Protein 3DKZ (pdb70)

B-factor: mean 60.41, std 11.27, range [30.38, 98.38]

Nearest PDB structures (foldseek):
  3dkz-assembly1_A  TM=1.008E+00  e=4.306E-23  Bordetella parapertussis
  3r32-assembly1_A  TM=8.251E-01  e=1.224E-08  Arthrobacter sp.
  3tea-assembly1_A  TM=8.286E-01  e=5.601E-08  Arthrobacter sp.
  1wlu-assembly1_A  TM=8.465E-01  e=2.562E-07  Thermus thermophilus HB8
  4qda-assembly4_E  TM=7.785E-01  e=1.240E-06  Pseudomonas aeruginosa PAO1

Secondary structure (DSSP, 8-state):
-B-SSSB----TT--EEEEEETTEEEEEE---STTB-SSSSBPTTT--HHHHHHHHTTTTS-TTS-EEE---EE-----S-EEEEEEEEEE-SSEEEEEEEEEETT--EEEEEEEEEEE--/--SSSS------S--EEEEE-SSEEEEEE---GGGB-TTSSBPTTT--HHHHHHHHTTTTT-TT--EEE---EE-----SSEEEEEEEEEE-SSEEEEEEEEE-TT--EEEEEEEEEEE-

Organism: Bordetella parapertussis (strain 12822 / ATCC BAA-587 / NCTC 13253) (NCBI:txid257311)

Structure (mmCIF, N/CA/C/O backbone):
data_3DKZ
#
_entry.id   3DKZ
#
_cell.length_a   69.646
_cell.length_b   69.646
_cell.length_c   107.792
_cell.angle_alpha   90.00
_cell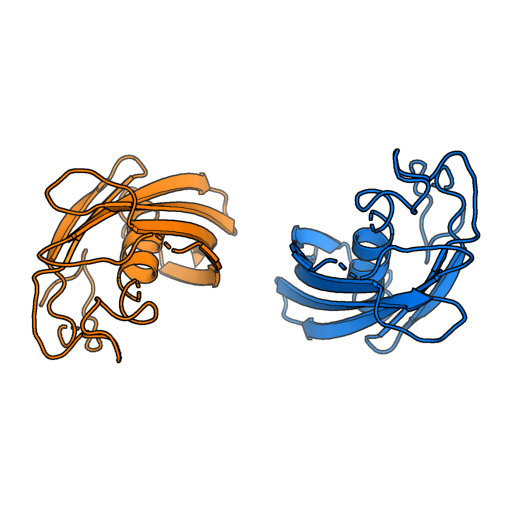.angle_beta   90.00
_cell.angle_gamma   120.00
#
_symmetry.space_group_name_H-M   'P 31 2 1'
#
loop_
_entity.id
_entity.type
_entity.pdbx_description
1 polymer 'Thioesterase superfamily protein'
2 water water
#
loop_
_atom_site.group_PDB
_atom_site.id
_atom_site.type_symbol
_atom_site.label_atom_id
_atom_site.label_alt_id
_atom_site.label_comp_id
_atom_site.label_asym_id
_atom_site.label_entity_id
_atom_site.label_seq_id
_atom_site.pdbx_PDB_ins_code
_atom_site.Cartn_x
_atom_site.Cartn_y
_atom_site.Cartn_z
_atom_site.occupancy
_atom_site.B_iso_or_equiv
_atom_site.auth_seq_id
_atom_site.auth_comp_id
_atom_site.auth_asym_id
_atom_site.auth_atom_id
_atom_site.pdbx_PDB_model_num
ATOM 1 N N . THR A 1 6 ? 34.108 56.591 39.835 1.00 82.67 39 THR A N 1
ATOM 2 C CA . THR A 1 6 ? 32.687 57.041 39.783 1.00 84.71 39 THR A CA 1
ATOM 3 C C . THR A 1 6 ? 31.847 56.242 38.792 1.00 84.83 39 THR A C 1
ATOM 4 O O . THR A 1 6 ? 30.746 55.797 39.120 1.00 87.33 39 THR A O 1
ATOM 8 N N . ASP A 1 7 ? 32.357 56.052 37.583 1.00 82.92 40 ASP A N 1
ATOM 9 C CA . ASP A 1 7 ? 31.608 55.292 36.597 1.00 82.53 40 ASP A CA 1
ATOM 10 C C . ASP A 1 7 ? 31.505 53.876 37.126 1.00 82.43 40 ASP A C 1
ATOM 11 O O . ASP A 1 7 ? 32.507 53.164 37.202 1.00 83.40 40 ASP A O 1
ATOM 16 N N . PHE A 1 8 ? 30.302 53.477 37.524 1.00 81.00 41 PHE A N 1
ATOM 17 C CA . PHE A 1 8 ? 30.095 52.129 38.022 1.00 78.25 41 PHE A CA 1
ATOM 18 C C . PHE A 1 8 ? 29.206 51.420 37.035 1.00 78.12 41 PHE A C 1
ATOM 19 O O . PHE A 1 8 ? 27.993 51.364 37.192 1.00 78.37 41 PHE A O 1
ATOM 27 N N . PHE A 1 9 ? 29.835 50.909 35.989 1.00 79.06 42 PHE A N 1
ATOM 28 C CA . PHE A 1 9 ? 29.150 50.169 34.948 1.00 79.09 42 PHE A CA 1
ATOM 29 C C . PHE A 1 9 ? 27.978 50.911 34.325 1.00 79.86 42 PHE A C 1
ATOM 30 O O . PHE A 1 9 ? 26.979 50.298 33.945 1.00 80.70 42 PHE A O 1
ATOM 38 N N . GLY A 1 10 ? 28.102 52.230 34.216 1.00 81.37 43 GLY A N 1
ATOM 39 C CA . GLY A 1 10 ? 27.041 53.016 33.610 1.00 81.99 43 GLY A CA 1
ATOM 40 C C . GLY A 1 10 ? 26.223 53.898 34.534 1.00 82.45 43 GLY A C 1
ATOM 41 O O . GLY A 1 10 ? 25.148 54.363 34.148 1.00 83.24 43 GLY A O 1
ATOM 42 N N . LEU A 1 11 ? 26.724 54.138 35.742 1.00 81.84 44 LEU A N 1
ATOM 43 C CA . LEU A 1 11 ? 26.015 54.971 36.704 1.00 80.93 44 LEU A CA 1
ATOM 44 C C . LEU A 1 11 ? 26.885 55.422 37.864 1.00 81.11 44 LEU A C 1
ATOM 45 O O . LEU A 1 11 ? 27.854 54.752 38.224 1.00 81.55 44 LEU A O 1
ATOM 50 N N . THR A 1 12 ? 26.541 56.567 38.444 1.00 81.94 45 THR A N 1
ATOM 51 C CA . THR A 1 12 ? 27.287 57.083 39.583 1.00 81.54 45 THR A CA 1
ATOM 52 C C . THR A 1 12 ? 26.555 56.700 40.869 1.00 80.32 45 THR A C 1
ATOM 53 O O . THR A 1 12 ? 25.343 56.884 40.994 1.00 80.81 45 THR A O 1
ATOM 57 N N . ILE A 1 13 ? 27.311 56.133 41.803 1.00 78.25 46 ILE A N 1
ATOM 58 C CA . ILE A 1 13 ? 26.793 55.681 43.085 1.00 73.63 46 ILE A CA 1
ATOM 59 C C . ILE A 1 13 ? 27.597 56.362 44.187 1.00 72.82 46 ILE A C 1
ATOM 60 O O . ILE A 1 13 ? 28.654 55.878 44.583 1.00 73.86 46 ILE A O 1
ATOM 65 N N . PRO A 1 14 ? 27.097 57.496 44.701 1.00 71.54 47 PRO A N 1
ATOM 66 C CA . PRO A 1 14 ? 27.744 58.277 45.759 1.00 70.83 47 PRO A CA 1
ATOM 67 C C . PRO A 1 14 ? 28.279 57.487 46.948 1.00 70.92 47 PRO A C 1
ATOM 68 O O . PRO A 1 14 ? 29.261 57.894 47.573 1.00 72.37 47 PRO A O 1
ATOM 72 N N . PHE A 1 15 ? 27.644 56.369 47.277 1.00 70.30 48 PHE A N 1
ATOM 73 C CA . PHE A 1 15 ? 28.112 55.580 48.413 1.00 68.63 48 PHE A CA 1
ATOM 74 C C . PHE A 1 15 ? 29.290 54.712 47.992 1.00 69.27 48 PHE A C 1
ATOM 75 O O . PHE A 1 15 ? 30.270 54.582 48.727 1.00 68.96 48 PHE A O 1
ATOM 91 N N . GLN A 1 17 ? 31.367 55.287 45.525 1.00 71.35 50 GLN A N 1
ATOM 92 C CA . GLN A 1 17 ? 32.486 56.187 45.280 1.00 73.14 50 GLN A CA 1
ATOM 93 C C . GLN A 1 17 ? 33.152 56.495 46.615 1.00 72.71 50 GLN A C 1
ATOM 94 O O . GLN A 1 17 ? 34.353 56.744 46.677 1.00 72.94 50 GLN A O 1
ATOM 100 N N . LEU A 1 18 ? 32.356 56.466 47.683 1.00 72.85 51 LEU A N 1
ATOM 101 C CA . LEU A 1 18 ? 32.837 56.759 49.032 1.00 71.27 51 LEU A CA 1
ATOM 102 C C . LEU A 1 18 ? 33.668 55.626 49.622 1.00 71.30 51 LEU A C 1
ATOM 103 O O . LEU A 1 18 ? 34.567 55.862 50.431 1.00 70.93 51 LEU A O 1
ATOM 108 N N . LEU A 1 19 ? 33.362 54.396 49.214 1.00 71.25 52 LEU A N 1
ATOM 109 C CA . LEU A 1 19 ? 34.081 53.224 49.701 1.00 71.47 52 LEU A CA 1
ATOM 110 C C . LEU A 1 19 ? 35.415 53.043 48.998 1.00 73.05 52 LEU A C 1
ATOM 111 O O . LEU A 1 19 ? 36.224 52.201 49.390 1.00 73.88 52 LEU A O 1
ATOM 116 N N . GLY A 1 20 ? 35.643 53.827 47.951 1.00 74.73 53 GLY A N 1
ATOM 117 C CA . GLY A 1 20 ? 36.885 53.704 47.211 1.00 75.28 53 GLY A CA 1
ATOM 118 C C . GLY A 1 20 ? 36.969 52.336 46.555 1.00 76.69 53 GLY A C 1
ATOM 119 O O . GLY A 1 20 ? 37.965 51.628 46.709 1.00 76.35 53 GLY A O 1
ATOM 120 N N . VAL A 1 21 ? 35.913 51.954 45.839 1.00 75.90 54 VAL A N 1
ATOM 121 C CA . VAL A 1 21 ? 35.890 50.665 45.161 1.00 74.91 54 VAL A CA 1
ATOM 122 C C . VAL A 1 21 ? 36.060 50.871 43.656 1.00 74.23 54 VAL A C 1
ATOM 123 O O . VAL A 1 21 ? 35.609 51.876 43.102 1.00 74.26 54 VAL A O 1
ATOM 127 N N . VAL A 1 22 ? 36.712 49.920 42.997 1.00 73.26 55 VAL A N 1
ATOM 128 C CA . VAL A 1 22 ? 36.955 50.026 41.563 1.00 71.22 55 VAL A CA 1
ATOM 129 C C . VAL A 1 22 ? 36.297 48.933 40.714 1.00 69.51 55 VAL A C 1
ATOM 130 O O . VAL A 1 22 ? 36.493 47.745 40.956 1.00 69.28 55 VAL A O 1
ATOM 134 N N . PRO A 1 23 ? 35.488 49.332 39.713 1.00 68.68 56 PRO A N 1
ATOM 135 C CA . PRO A 1 23 ? 34.795 48.412 38.803 1.00 69.35 56 PRO A CA 1
ATOM 136 C C . PRO A 1 23 ? 35.821 47.787 37.856 1.00 70.07 56 PRO A C 1
ATOM 137 O O . PRO A 1 23 ? 36.584 48.493 37.208 1.00 70.33 56 PRO A O 1
ATOM 141 N N . GLU A 1 24 ? 35.827 46.463 37.774 1.00 71.08 57 GLU A N 1
ATOM 142 C CA . GLU A 1 24 ? 36.811 45.762 36.956 1.00 71.52 57 GLU A CA 1
ATOM 143 C C . GLU A 1 24 ? 36.266 45.026 35.724 1.00 71.28 57 GLU A C 1
ATOM 144 O O . GLU A 1 24 ? 37.016 44.737 34.787 1.00 72.41 57 GLU A O 1
ATOM 150 N N . HIS A 1 25 ? 34.967 44.735 35.719 1.00 70.76 58 HIS A N 1
ATOM 151 C CA . HIS A 1 25 ? 34.342 44.017 34.613 1.00 68.54 58 HIS A CA 1
ATOM 152 C C . HIS A 1 25 ? 32.855 43.809 34.849 1.00 68.40 58 HIS A C 1
ATOM 153 O O . HIS A 1 25 ? 32.388 43.788 35.984 1.00 69.03 58 HIS A O 1
ATOM 160 N N . SER A 1 26 ? 32.122 43.645 33.755 1.00 68.39 59 SER A N 1
ATOM 161 C CA . SER A 1 26 ? 30.692 43.402 33.785 1.00 67.02 59 SER A CA 1
ATOM 162 C C . SER A 1 26 ? 30.240 43.026 32.388 1.00 66.04 59 SER A C 1
ATOM 163 O O . SER A 1 26 ? 30.387 43.804 31.449 1.00 68.32 59 SER A O 1
ATOM 166 N N . GLY A 1 27 ? 29.690 41.828 32.252 1.00 63.41 60 GLY A N 1
ATOM 167 C CA . GLY A 1 27 ? 29.224 41.394 30.954 1.00 59.63 60 GLY A CA 1
ATOM 168 C C . GLY A 1 27 ? 29.182 39.889 30.902 1.00 57.60 60 GLY A C 1
ATOM 169 O O . GLY A 1 27 ? 29.900 39.221 31.635 1.00 59.65 60 GLY A O 1
ATOM 170 N N . ASN A 1 28 ? 28.337 39.354 30.032 1.00 58.55 61 ASN A N 1
ATOM 171 C CA . ASN A 1 28 ? 28.200 37.912 29.878 1.00 59.88 61 ASN A CA 1
ATOM 172 C C . ASN A 1 28 ? 27.865 37.168 31.165 1.00 60.45 61 ASN A C 1
ATOM 173 O O . ASN A 1 28 ? 28.385 36.085 31.409 1.00 58.08 61 ASN A O 1
ATOM 178 N N . GLY A 1 29 ? 27.005 37.764 31.984 1.00 58.42 62 GLY A N 1
ATOM 179 C CA . GLY A 1 29 ? 26.598 37.118 33.217 1.00 59.39 62 GLY A CA 1
ATOM 180 C C . GLY A 1 29 ? 27.591 37.028 34.362 1.00 58.49 62 GLY A C 1
ATOM 181 O O . GLY A 1 29 ? 27.400 36.212 35.263 1.00 58.96 62 GLY A O 1
ATOM 182 N N . THR A 1 30 ? 28.647 37.836 34.339 1.00 55.83 63 THR A N 1
ATOM 183 C CA . THR A 1 30 ? 29.626 37.818 35.419 1.00 55.20 63 THR A CA 1
ATOM 184 C C . THR A 1 30 ? 30.039 39.253 35.687 1.00 54.78 63 THR A C 1
ATOM 185 O O . THR A 1 30 ? 29.687 40.152 34.930 1.00 56.63 63 THR A O 1
ATOM 189 N N . ALA A 1 31 ? 30.784 39.474 36.764 1.00 51.78 64 ALA A N 1
ATOM 190 C CA . ALA A 1 31 ? 31.237 40.818 37.076 1.00 52.61 64 ALA A CA 1
ATOM 191 C C . ALA A 1 31 ? 32.450 40.790 38.010 1.00 53.18 64 ALA A C 1
ATOM 192 O O . ALA A 1 31 ? 32.691 39.810 38.709 1.00 52.70 64 ALA A O 1
ATOM 194 N N . ARG A 1 32 ? 33.225 41.869 38.002 1.00 53.91 65 ARG A N 1
ATOM 195 C CA . ARG A 1 32 ? 34.407 41.932 38.849 1.00 55.41 65 ARG A CA 1
ATOM 196 C C . ARG A 1 32 ? 34.550 43.326 39.411 1.00 54.45 65 ARG A C 1
ATOM 197 O O . ARG A 1 32 ? 34.304 44.324 38.727 1.00 51.64 65 ARG A O 1
ATOM 205 N N . THR A 1 33 ? 34.960 43.386 40.667 1.00 54.04 66 THR A N 1
ATOM 206 C CA . THR A 1 33 ? 35.150 44.655 41.328 1.00 54.88 66 THR A CA 1
ATOM 207 C C . THR A 1 33 ? 36.340 44.494 42.275 1.00 55.51 66 THR A C 1
ATOM 208 O O . THR A 1 33 ? 36.741 43.371 42.579 1.00 52.87 66 THR A O 1
ATOM 212 N N . ARG A 1 34 ? 36.904 45.603 42.744 1.00 58.33 67 ARG A N 1
ATOM 213 C CA . ARG A 1 34 ? 38.070 45.520 43.620 1.00 61.57 67 ARG A CA 1
ATOM 214 C C . ARG A 1 34 ? 38.011 46.499 44.783 1.00 61.13 67 ARG A C 1
ATOM 215 O O . ARG A 1 34 ? 37.666 47.668 44.602 1.00 62.13 67 ARG A O 1
ATOM 223 N N . LEU A 1 35 ? 38.362 46.027 45.976 1.00 60.79 68 LEU A N 1
ATOM 224 C CA . LEU A 1 35 ? 38.335 46.890 47.153 1.00 61.51 68 LEU A CA 1
ATOM 225 C C . LEU A 1 35 ? 39.714 47.210 47.733 1.00 62.84 68 LEU A C 1
ATOM 226 O O . LEU A 1 35 ? 40.231 46.501 48.599 1.00 62.23 68 LEU A O 1
ATOM 231 N N . PRO A 1 36 ? 40.331 48.295 47.251 1.00 65.05 69 PRO A N 1
ATOM 232 C CA . PRO A 1 36 ? 41.650 48.673 47.763 1.00 67.72 69 PRO A CA 1
ATOM 233 C C . PRO A 1 36 ? 41.585 48.959 49.265 1.00 70.63 69 PRO A C 1
ATOM 234 O O . PRO A 1 36 ? 40.669 49.627 49.738 1.00 71.74 69 PRO A O 1
ATOM 238 N N . ALA A 1 37 ? 42.554 48.433 50.005 1.00 72.73 70 ALA A N 1
ATOM 239 C CA . ALA A 1 37 ? 42.600 48.610 51.448 1.00 74.97 70 ALA A CA 1
ATOM 240 C C . ALA A 1 37 ? 42.575 50.073 51.880 1.00 78.06 70 ALA A C 1
ATOM 241 O O . ALA A 1 37 ? 43.148 50.945 51.224 1.00 79.38 70 ALA A O 1
ATOM 243 N N . ARG A 1 38 ? 41.900 50.325 52.996 1.00 79.16 71 ARG A N 1
ATOM 244 C CA . ARG A 1 38 ? 41.790 51.660 53.563 1.00 78.26 71 ARG A CA 1
ATOM 245 C C . ARG A 1 38 ? 41.540 51.448 55.042 1.00 77.89 71 ARG A C 1
ATOM 246 O O . ARG A 1 38 ? 41.137 50.362 55.451 1.00 78.49 71 ARG A O 1
ATOM 254 N N . ALA A 1 39 ? 41.789 52.471 55.843 1.00 78.61 72 ALA A N 1
ATOM 255 C CA . ALA A 1 39 ? 41.587 52.371 57.281 1.00 78.25 72 ALA A CA 1
ATOM 256 C C . ALA A 1 39 ? 40.191 52.864 57.650 1.00 77.22 72 ALA A C 1
ATOM 257 O O . ALA A 1 39 ? 39.693 52.599 58.737 1.00 76.90 72 ALA A O 1
ATOM 259 N N . ASP A 1 40 ? 39.573 53.583 56.716 1.00 77.54 73 ASP A N 1
ATOM 260 C CA . ASP A 1 40 ? 38.217 54.117 56.874 1.00 77.22 73 ASP A CA 1
ATOM 261 C C . ASP A 1 40 ? 37.272 52.931 56.852 1.00 76.30 73 ASP A C 1
ATOM 262 O O . ASP A 1 40 ? 36.191 52.953 57.435 1.00 76.53 73 ASP A O 1
ATOM 267 N N . LEU A 1 41 ? 37.705 51.895 56.151 1.00 75.06 74 LEU A N 1
ATOM 268 C CA . LEU A 1 41 ? 36.892 50.708 55.945 1.00 72.63 74 LEU A CA 1
ATOM 269 C C . LEU A 1 41 ? 37.057 49.515 56.884 1.00 71.44 74 LEU A C 1
ATOM 270 O O . LEU A 1 41 ? 36.544 48.441 56.592 1.00 70.58 74 LEU A O 1
ATOM 275 N N . VAL A 1 42 ? 37.726 49.703 58.018 1.00 71.99 75 VAL A N 1
ATOM 276 C CA . VAL A 1 42 ? 37.962 48.591 58.931 1.00 72.06 75 VAL A CA 1
ATOM 277 C C . VAL A 1 42 ? 37.052 48.400 60.152 1.00 73.10 75 VAL A C 1
ATOM 278 O O . VAL A 1 42 ? 36.355 49.307 60.612 1.00 73.13 75 VAL A O 1
ATOM 282 N N . ASN A 1 43 ? 37.100 47.174 60.660 1.00 73.75 76 ASN A N 1
ATOM 283 C CA . ASN A 1 43 ? 36.350 46.720 61.813 1.00 73.70 76 ASN A CA 1
ATOM 284 C C . A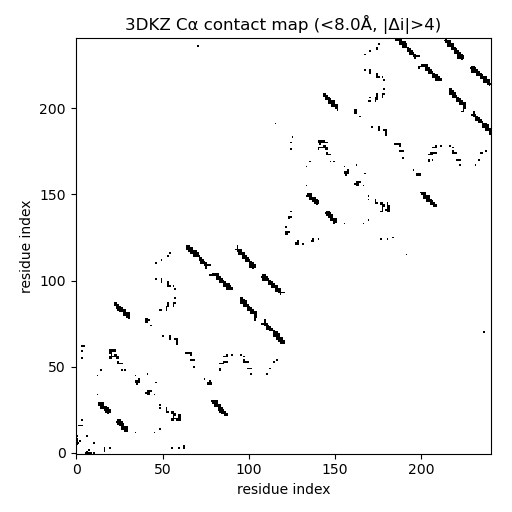SN A 1 43 ? 37.045 47.260 63.050 1.00 75.36 76 ASN A C 1
ATOM 285 O O . ASN A 1 43 ? 37.844 48.190 62.959 1.00 75.86 76 ASN A O 1
ATOM 290 N N . SER A 1 44 ? 36.739 46.673 64.203 1.00 76.37 77 SER A N 1
ATOM 291 C CA . SER A 1 44 ? 37.373 47.063 65.452 1.00 76.63 77 SER A CA 1
ATOM 292 C C . SER A 1 44 ? 38.514 46.077 65.656 1.00 77.43 77 SER A C 1
ATOM 293 O O . SER A 1 44 ? 39.480 46.368 66.354 1.00 77.64 77 SER A O 1
ATOM 296 N N . ARG A 1 45 ? 38.392 44.904 65.036 1.00 77.30 78 ARG A N 1
ATOM 297 C CA . ARG A 1 45 ? 39.433 43.875 65.118 1.00 76.19 78 ARG A CA 1
ATOM 298 C C . ARG A 1 45 ? 40.462 44.192 64.038 1.00 73.76 78 ARG A C 1
ATOM 299 O O . ARG A 1 45 ? 41.314 43.367 63.710 1.00 75.30 78 ARG A O 1
ATOM 307 N N . GLY A 1 46 ? 40.366 45.394 63.480 1.00 71.52 79 GLY A N 1
ATOM 308 C CA . GLY A 1 46 ? 41.294 45.803 62.441 1.00 69.47 79 GLY A CA 1
ATOM 309 C C . GLY A 1 46 ? 40.961 45.261 61.065 1.00 69.13 79 GLY A C 1
ATOM 310 O O . GLY A 1 46 ? 41.449 45.783 60.068 1.00 70.07 79 GLY A O 1
ATOM 311 N N . ASP A 1 47 ? 40.134 44.215 61.018 1.00 68.65 80 ASP A N 1
ATOM 312 C CA . ASP A 1 47 ? 39.722 43.582 59.760 1.00 66.23 80 ASP A CA 1
ATOM 313 C C . ASP A 1 47 ? 38.785 44.479 58.971 1.00 65.33 80 ASP A C 1
ATOM 314 O O . ASP A 1 47 ? 38.190 45.397 59.522 1.00 66.99 80 ASP A O 1
ATOM 319 N N . ILE A 1 48 ? 38.643 44.207 57.679 1.00 63.90 81 ILE A N 1
ATOM 320 C CA . ILE A 1 48 ? 37.734 44.994 56.859 1.00 63.50 81 ILE A CA 1
ATOM 321 C C . ILE A 1 48 ? 36.328 44.661 57.367 1.00 62.00 81 ILE A C 1
ATOM 322 O O . ILE A 1 48 ? 35.976 43.489 57.484 1.00 61.57 81 ILE A O 1
ATOM 327 N N . HIS A 1 49 ? 35.538 45.690 57.683 1.00 60.23 82 HIS A N 1
ATOM 328 C CA . HIS A 1 49 ? 34.170 45.510 58.203 1.00 57.44 82 HIS A CA 1
ATOM 329 C C . HIS A 1 49 ? 33.256 44.751 57.240 1.00 54.86 82 HIS A C 1
ATOM 330 O O . HIS A 1 49 ? 33.157 45.102 56.068 1.00 54.28 82 HIS A O 1
ATOM 337 N N . GLY A 1 50 ? 32.595 43.716 57.755 1.00 54.28 83 GLY A N 1
ATOM 338 C CA . GLY A 1 50 ? 31.695 42.898 56.953 1.00 55.82 83 GLY A CA 1
ATOM 339 C C . GLY A 1 50 ? 30.656 43.682 56.173 1.00 54.65 83 GLY A C 1
ATOM 340 O O . GLY A 1 50 ? 30.128 43.208 55.164 1.00 55.18 83 GLY A O 1
ATOM 341 N N . GLY A 1 51 ? 30.357 44.883 56.655 1.00 54.63 84 GLY A N 1
ATOM 342 C CA . GLY A 1 51 ? 29.398 45.719 55.981 1.00 55.34 84 GLY A CA 1
ATOM 343 C C . GLY A 1 51 ? 30.061 46.240 54.732 1.00 57.54 84 GLY A C 1
ATOM 344 O O . GLY A 1 51 ? 29.413 46.409 53.698 1.00 58.76 84 GLY A O 1
ATOM 345 N N . THR A 1 52 ? 31.360 46.505 54.826 1.00 56.93 85 THR A N 1
ATOM 346 C CA . THR A 1 52 ? 32.106 46.994 53.672 1.00 57.73 85 THR A CA 1
ATOM 347 C C . THR A 1 52 ? 32.002 45.906 52.619 1.00 55.49 85 THR A C 1
ATOM 348 O O . THR A 1 52 ? 31.862 46.185 51.438 1.00 57.15 85 THR A O 1
ATOM 352 N N . LEU A 1 53 ? 32.051 44.658 53.070 1.00 54.28 86 LEU A N 1
ATOM 353 C CA . LEU A 1 53 ? 31.973 43.510 52.177 1.00 54.38 86 LEU A CA 1
ATOM 354 C C . LEU A 1 53 ? 30.628 43.370 51.465 1.00 55.08 86 LEU A C 1
ATOM 355 O O . LEU A 1 53 ? 30.581 43.246 50.238 1.00 56.03 86 LEU A O 1
ATOM 368 N N . SER A 1 55 ? 28.438 45.609 51.036 1.00 53.67 88 SER A N 1
ATOM 369 C CA . SER A 1 55 ? 28.202 46.791 50.202 1.00 55.48 88 SER A CA 1
ATOM 370 C C . SER A 1 55 ? 28.807 46.581 48.826 1.00 56.00 88 SER A C 1
ATOM 371 O O . SER A 1 55 ? 28.170 46.835 47.805 1.00 52.23 88 SER A O 1
ATOM 374 N N . VAL A 1 56 ? 30.047 46.109 48.807 1.00 57.92 89 VAL A N 1
ATOM 375 C CA . VAL A 1 56 ? 30.719 45.889 47.547 1.00 57.30 89 VAL A CA 1
ATOM 376 C C . VAL A 1 56 ? 30.127 44.653 46.873 1.00 57.04 89 VAL A C 1
ATOM 377 O O . VAL A 1 56 ? 30.051 44.578 45.648 1.00 58.85 89 VAL A O 1
ATOM 381 N N . LEU A 1 57 ? 29.675 43.694 47.676 1.00 57.70 90 LEU A N 1
ATOM 382 C CA . LEU A 1 57 ? 29.079 42.484 47.127 1.00 57.43 90 LEU A CA 1
ATOM 383 C C . LEU A 1 57 ? 27.716 42.797 46.524 1.00 58.80 90 LEU A C 1
ATOM 384 O O . LEU A 1 57 ? 27.326 42.216 45.516 1.00 60.67 90 LEU A O 1
ATOM 389 N N . ASP A 1 58 ? 26.994 43.728 47.139 1.00 58.06 91 ASP A N 1
ATOM 390 C CA . ASP A 1 58 ? 25.681 44.110 46.639 1.00 59.20 91 ASP A CA 1
ATOM 391 C C . ASP A 1 58 ? 25.877 44.738 45.273 1.00 57.88 91 ASP A C 1
ATOM 392 O O . ASP A 1 58 ? 25.250 44.358 44.288 1.00 58.06 91 ASP A O 1
ATOM 397 N N . PHE A 1 59 ? 26.770 45.715 45.241 1.00 59.00 92 PHE A N 1
ATOM 398 C CA . PHE A 1 59 ? 27.117 46.424 44.024 1.00 59.42 92 PHE A CA 1
ATOM 399 C C . PHE A 1 59 ? 27.459 45.465 42.876 1.00 58.46 92 PHE A C 1
ATOM 400 O O . PHE A 1 59 ? 26.895 45.545 41.786 1.00 59.38 92 PHE A O 1
ATOM 408 N N . THR A 1 60 ? 28.375 44.543 43.147 1.00 57.19 93 THR A N 1
ATOM 409 C CA . THR A 1 60 ? 28.852 43.592 42.152 1.00 55.36 93 THR A CA 1
ATOM 410 C C . THR A 1 60 ? 27.902 42.472 41.730 1.00 55.78 93 THR A C 1
ATOM 411 O O . THR A 1 60 ? 28.014 41.949 40.625 1.00 56.93 93 THR A O 1
ATOM 415 N N . LEU A 1 61 ? 26.978 42.091 42.601 1.00 54.16 94 LEU A N 1
ATOM 416 C CA . LEU A 1 61 ? 26.039 41.039 42.254 1.00 53.20 94 LEU A CA 1
ATOM 417 C C . LEU A 1 61 ? 25.080 41.575 41.195 1.00 53.73 94 LEU A C 1
ATOM 418 O O . LEU A 1 61 ? 24.756 40.893 40.222 1.00 52.67 94 LEU A O 1
ATOM 423 N N . GLY A 1 62 ? 24.633 42.808 41.379 1.00 55.99 95 GLY A N 1
ATOM 424 C CA . GLY A 1 62 ? 23.719 43.392 40.417 1.00 59.26 95 GLY A CA 1
ATOM 425 C C . GLY A 1 62 ? 24.385 43.577 39.065 1.00 60.09 95 GLY A C 1
ATOM 426 O O . GLY A 1 62 ? 23.770 43.381 38.018 1.00 61.11 95 GLY A O 1
ATOM 427 N N . ALA A 1 63 ? 25.659 43.950 39.095 1.00 60.63 96 ALA A N 1
ATOM 428 C CA . ALA A 1 63 ? 26.419 44.172 37.873 1.00 61.18 96 ALA A CA 1
ATOM 429 C C . ALA A 1 63 ? 26.460 42.954 36.957 1.00 6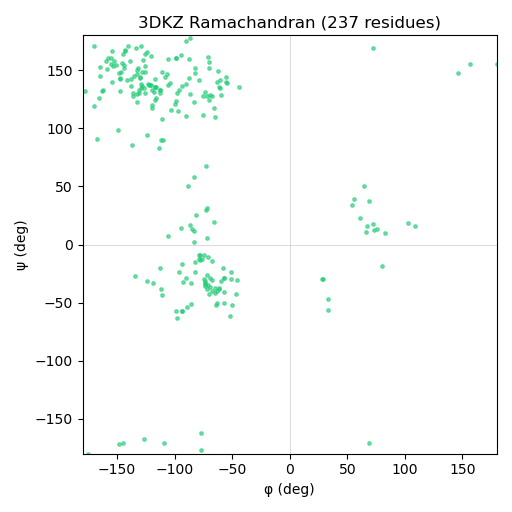0.04 96 ALA A C 1
ATOM 430 O O . ALA A 1 63 ? 26.575 43.105 35.750 1.00 61.51 96 ALA A O 1
ATOM 432 N N . ALA A 1 64 ? 26.374 41.752 37.518 1.00 59.72 97 ALA A N 1
ATOM 433 C CA . ALA A 1 64 ? 26.404 40.539 36.700 1.00 59.00 97 ALA A CA 1
ATOM 434 C C . ALA A 1 64 ? 25.120 40.380 35.901 1.00 61.13 97 ALA A C 1
ATOM 435 O O . ALA A 1 64 ? 25.025 39.523 35.024 1.00 60.65 97 ALA A O 1
ATOM 437 N N . ILE A 1 65 ? 24.122 41.196 36.221 1.00 63.34 98 ILE A N 1
ATOM 438 C CA . ILE A 1 65 ? 22.853 41.143 35.506 1.00 64.35 98 ILE A CA 1
ATOM 439 C C . ILE A 1 65 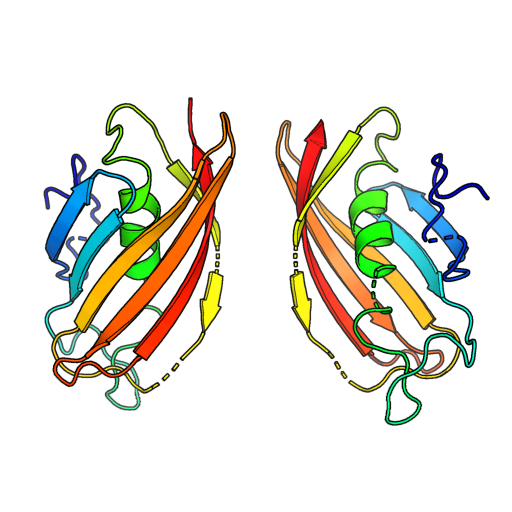? 22.854 42.255 34.466 1.00 65.13 98 ILE A C 1
ATOM 440 O O . ILE A 1 65 ? 22.716 41.997 33.278 1.00 63.47 98 ILE A O 1
ATOM 445 N N . ARG A 1 66 ? 23.034 43.498 34.908 1.00 65.61 99 ARG A N 1
ATOM 446 C CA . ARG A 1 66 ? 22.991 44.625 33.971 1.00 66.75 99 ARG A CA 1
ATOM 447 C C . ARG A 1 66 ? 24.286 45.044 33.265 1.00 65.81 99 ARG A C 1
ATOM 448 O O . ARG A 1 66 ? 24.657 46.225 33.243 1.00 67.92 99 ARG A O 1
ATOM 456 N N . GLY A 1 67 ? 24.948 44.056 32.671 1.00 61.55 100 GLY A N 1
ATOM 457 C CA . GLY A 1 67 ? 26.180 44.278 31.929 1.00 63.66 100 GLY A CA 1
ATOM 458 C C . GLY A 1 67 ? 25.815 43.701 30.583 1.00 65.46 100 GLY A C 1
ATOM 459 O O . GLY A 1 67 ? 26.284 44.135 29.526 1.00 66.44 100 GLY A O 1
ATOM 460 N N . ASP A 1 68 ? 24.954 42.686 30.653 1.00 33.74 101 ASP A N 1
ATOM 461 C CA . ASP A 1 68 ? 24.422 42.009 29.472 1.00 33.21 101 ASP A CA 1
ATOM 462 C C . ASP A 1 68 ? 23.369 42.986 28.987 1.00 36.28 101 ASP A C 1
ATOM 463 O O . ASP A 1 68 ? 22.870 42.874 27.855 1.00 71.16 101 ASP A O 1
ATOM 468 N N . THR A 1 6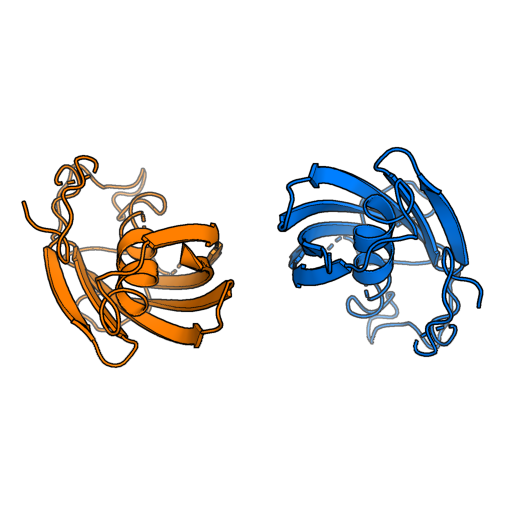9 ? 23.038 43.948 29.865 1.00 35.66 102 THR A N 1
ATOM 469 C CA . THR A 1 69 ? 22.075 44.989 29.518 1.00 34.35 102 THR A CA 1
ATOM 470 C C . THR A 1 69 ? 21.996 46.196 30.461 1.00 37.99 102 THR A C 1
ATOM 471 O O . THR A 1 69 ? 21.239 46.188 31.440 1.00 71.48 102 THR A O 1
ATOM 475 N N . PRO A 1 70 ? 22.791 47.243 30.187 1.00 71.09 103 PRO A N 1
ATOM 476 C CA . PRO A 1 70 ? 22.777 48.455 31.019 1.00 70.65 103 PRO A CA 1
ATOM 477 C C . PRO A 1 70 ? 21.468 49.209 30.766 1.00 70.27 103 PRO A C 1
ATOM 478 O O . PRO A 1 70 ? 21.241 50.307 31.275 1.00 69.44 103 PRO A O 1
ATOM 482 N N . GLU A 1 71 ? 20.607 48.581 29.972 1.00 71.09 104 GLU A N 1
ATOM 483 C CA . GLU A 1 71 ? 19.312 49.150 29.616 1.00 75.30 104 GLU A CA 1
ATOM 484 C C . GLU A 1 71 ? 18.296 48.896 30.714 1.00 78.01 104 GLU A C 1
ATOM 485 O O . GLU A 1 71 ? 17.318 49.623 30.850 1.00 79.60 104 GLU A O 1
ATOM 487 N N . VAL A 1 72 ? 18.552 47.858 31.502 1.00 80.19 105 VAL A N 1
ATOM 488 C CA . VAL A 1 72 ? 17.645 47.444 32.562 1.00 79.15 105 VAL A CA 1
ATOM 489 C C . VAL A 1 72 ? 17.993 47.917 33.969 1.00 79.08 105 VAL A C 1
ATOM 490 O O . VAL A 1 72 ? 19.128 48.300 34.268 1.00 80.56 105 VAL A O 1
ATOM 494 N N . GLY A 1 73 ? 16.994 47.891 34.840 1.00 77.79 106 GLY A N 1
ATOM 495 C CA . GLY A 1 73 ? 17.215 48.295 36.213 1.00 74.50 106 GLY A CA 1
ATOM 496 C C . GLY A 1 73 ? 17.176 47.054 37.076 1.00 72.12 106 GLY A C 1
ATOM 497 O O . GLY A 1 73 ? 16.435 46.124 36.778 1.00 71.30 106 GLY A O 1
ATOM 498 N N . VAL A 1 74 ? 18.000 47.009 38.115 1.00 69.87 107 VAL A N 1
ATOM 499 C CA . VAL A 1 74 ? 17.980 45.867 39.021 1.00 67.33 107 VAL A CA 1
ATOM 500 C C . VAL A 1 74 ? 17.924 46.378 40.446 1.00 65.07 107 VAL A C 1
ATOM 501 O O . VAL A 1 74 ? 18.701 47.252 40.840 1.00 64.68 107 VAL A O 1
ATOM 505 N N . ALA A 1 75 ? 16.990 45.844 41.216 1.00 62.21 108 ALA A N 1
ATOM 506 C CA . ALA A 1 75 ? 16.860 46.233 42.612 1.00 59.82 108 ALA A CA 1
ATOM 507 C C . ALA A 1 75 ? 17.039 44.956 43.415 1.00 57.48 108 ALA A C 1
ATOM 508 O O . ALA A 1 75 ? 16.521 43.898 43.035 1.00 55.79 108 ALA A O 1
ATOM 510 N N . THR A 1 76 ? 17.802 45.046 44.501 1.00 57.35 109 THR A N 1
ATOM 511 C CA . THR A 1 76 ? 18.046 43.886 45.356 1.00 54.95 109 THR A CA 1
ATOM 512 C C . THR A 1 76 ? 16.774 43.588 46.149 1.00 54.39 109 THR A C 1
ATOM 513 O O . THR A 1 76 ? 16.188 44.504 46.720 1.00 55.28 109 THR A O 1
ATOM 517 N N . ILE A 1 77 ? 16.351 42.339 46.161 1.00 54.78 110 ILE A N 1
ATOM 518 C CA . ILE A 1 77 ? 15.153 41.933 46.919 1.00 53.95 110 ILE A CA 1
ATOM 519 C C . ILE A 1 77 ? 15.629 41.454 48.293 1.00 53.85 110 ILE A C 1
ATOM 520 O O . ILE A 1 77 ? 15.225 41.980 49.326 1.00 53.87 110 ILE A O 1
ATOM 525 N N . ASP A 1 78 ? 16.508 40.458 48.278 1.00 55.39 111 ASP A N 1
ATOM 526 C CA . ASP A 1 78 ? 17.093 39.904 49.496 1.00 55.89 111 ASP A CA 1
ATOM 527 C C . ASP A 1 78 ? 18.510 39.412 49.202 1.00 54.38 111 ASP A C 1
ATOM 528 O O . ASP A 1 78 ? 18.835 39.076 48.067 1.00 53.61 111 ASP A O 1
ATOM 541 N N . ASN A 1 80 ? 21.939 37.097 51.098 1.00 55.10 113 ASN A N 1
ATOM 542 C CA . ASN A 1 80 ? 22.491 36.243 52.142 1.00 53.44 113 ASN A CA 1
ATOM 543 C C . ASN A 1 80 ? 24.026 36.260 52.038 1.00 52.11 113 ASN A C 1
ATOM 544 O O . ASN A 1 80 ? 24.590 36.005 50.981 1.00 50.58 113 ASN A O 1
ATOM 549 N N . THR A 1 81 ? 24.690 36.577 53.140 1.00 52.31 114 THR A N 1
ATOM 550 C CA . THR A 1 81 ? 26.142 36.657 53.148 1.00 51.58 114 THR A CA 1
ATOM 551 C C . THR A 1 81 ? 26.772 35.788 54.236 1.00 50.18 114 THR A C 1
ATOM 552 O O . THR A 1 81 ? 26.372 35.825 55.406 1.00 47.55 114 THR A O 1
ATOM 556 N N . SER A 1 82 ? 27.756 34.999 53.822 1.00 49.70 115 SER A N 1
ATOM 557 C CA . SER A 1 82 ? 28.486 34.119 54.715 1.00 48.38 115 SER A CA 1
ATOM 558 C C . SER A 1 82 ? 29.867 34.719 54.962 1.00 49.69 115 SER A C 1
ATOM 559 O O . SER A 1 82 ? 30.508 35.220 54.032 1.00 49.83 115 SER A O 1
ATOM 562 N N . PHE A 1 83 ? 30.305 34.683 56.217 1.00 48.39 116 PHE A N 1
ATOM 563 C CA . PHE A 1 83 ? 31.596 35.233 56.601 1.00 52.04 116 PHE A CA 1
ATOM 564 C C . PHE A 1 83 ? 32.540 34.094 56.982 1.00 53.41 116 PHE A C 1
ATOM 565 O O . PHE A 1 83 ? 32.405 33.475 58.034 1.00 51.27 116 PHE A O 1
ATOM 581 N N . SER A 1 85 ? 36.350 34.189 56.463 1.00 62.74 118 SER A N 1
ATOM 582 C CA . SER A 1 85 ? 37.663 34.601 56.904 1.00 65.29 118 SER A CA 1
ATOM 583 C C . SER A 1 85 ? 37.779 36.104 56.991 1.00 67.79 118 SER A C 1
ATOM 584 O O . SER A 1 85 ? 37.254 36.828 56.149 1.00 68.96 118 SER A O 1
ATOM 587 N N . PRO A 1 86 ? 38.474 36.593 58.021 1.00 68.91 119 PRO A N 1
ATOM 588 C CA . PRO A 1 86 ? 38.650 38.034 58.184 1.00 69.20 119 PRO A CA 1
ATOM 589 C C . PRO A 1 86 ? 39.234 38.589 56.898 1.00 69.57 119 PRO A C 1
ATOM 590 O O . PRO A 1 86 ? 40.109 37.973 56.303 1.00 69.70 119 PRO A O 1
ATOM 594 N N . GLY A 1 87 ? 38.742 39.745 56.469 1.00 71.21 120 GLY A N 1
ATOM 595 C CA . GLY A 1 87 ? 39.238 40.352 55.246 1.00 70.14 120 GLY A CA 1
ATOM 596 C C . GLY A 1 87 ? 40.309 41.386 55.524 1.00 71.08 120 GLY A C 1
ATOM 597 O O . GLY A 1 87 ? 40.143 42.241 56.393 1.00 70.15 120 GLY A O 1
ATOM 598 N N . ARG A 1 88 ? 41.409 41.313 54.778 1.00 72.20 121 ARG A N 1
ATOM 599 C CA . ARG A 1 88 ? 42.517 42.243 54.947 1.00 71.33 121 ARG A CA 1
ATOM 600 C C . ARG A 1 88 ? 43.218 42.528 53.626 1.00 71.05 121 ARG A C 1
ATOM 601 O O . ARG A 1 88 ? 43.272 41.670 52.749 1.00 71.84 121 ARG A O 1
ATOM 609 N N . GLY A 1 89 ? 43.758 43.735 53.488 1.00 70.69 122 GLY A N 1
ATOM 610 C CA . GLY A 1 89 ? 44.446 44.101 52.264 1.00 71.85 122 GLY A CA 1
ATOM 611 C C . GLY A 1 89 ? 43.462 44.226 51.121 1.00 73.12 122 GLY A C 1
ATOM 612 O O . GLY A 1 89 ? 42.256 44.199 51.342 1.00 73.84 122 GLY A O 1
ATOM 613 N N . ASP A 1 90 ? 43.970 44.370 49.901 1.00 72.73 123 ASP A N 1
ATOM 614 C CA . ASP A 1 90 ? 43.117 44.490 48.723 1.00 72.06 123 ASP A CA 1
ATOM 615 C C . ASP A 1 90 ? 42.302 43.219 48.534 1.00 70.71 123 ASP A C 1
ATOM 616 O O . ASP A 1 90 ? 42.810 42.110 48.713 1.00 71.10 123 ASP A O 1
ATOM 621 N N . LEU A 1 91 ? 41.039 43.384 48.161 1.00 68.33 124 LEU A N 1
ATOM 622 C CA . LEU A 1 91 ? 40.155 42.244 47.931 1.00 64.69 124 LEU A CA 1
ATOM 623 C C . LEU A 1 91 ? 39.545 42.356 46.539 1.00 63.47 124 LEU A C 1
ATOM 624 O O . LEU A 1 91 ? 39.327 43.463 46.031 1.00 61.92 124 LEU A O 1
ATOM 629 N N . VAL A 1 92 ? 39.282 41.211 45.920 1.00 61.53 125 VAL A N 1
ATOM 630 C CA . VAL A 1 92 ? 38.691 41.204 44.593 1.00 60.01 125 VAL A CA 1
ATOM 631 C C . VAL A 1 92 ? 37.337 40.527 44.720 1.00 57.88 125 VAL A C 1
ATOM 632 O O . VAL A 1 92 ? 37.203 39.510 45.393 1.00 55.94 125 VAL A O 1
ATOM 636 N N . ILE A 1 93 ? 36.331 41.116 44.085 1.00 58.48 126 ILE A N 1
ATOM 637 C CA . ILE A 1 93 ? 34.974 40.592 44.144 1.00 57.13 126 ILE A CA 1
ATOM 638 C C . ILE A 1 93 ? 34.493 40.141 42.774 1.00 55.90 126 ILE A C 1
ATOM 639 O O . ILE A 1 93 ? 34.531 40.904 41.809 1.00 56.68 126 ILE A O 1
ATOM 644 N N . GLU A 1 94 ? 34.035 38.898 42.698 1.00 56.37 127 GLU A N 1
ATOM 645 C CA . GLU A 1 94 ? 33.559 38.346 41.436 1.00 56.42 127 GLU A CA 1
ATOM 646 C C . GLU A 1 94 ? 32.210 37.645 41.589 1.00 55.31 127 GLU A C 1
ATOM 647 O O . GLU A 1 94 ? 32.034 36.791 42.451 1.00 54.64 127 GLU A O 1
ATOM 653 N N . THR A 1 95 ? 31.272 38.000 40.720 1.00 55.95 128 THR A N 1
ATOM 654 C CA . THR A 1 95 ? 29.928 37.445 40.761 1.00 55.64 128 THR A CA 1
ATOM 655 C C . THR A 1 95 ? 29.519 36.789 39.450 1.00 57.43 128 THR A C 1
ATOM 656 O O . THR A 1 95 ? 30.160 36.987 38.421 1.00 59.47 128 THR A O 1
ATOM 660 N N . ARG A 1 96 ? 28.447 36.006 39.500 1.00 58.84 129 ARG A N 1
ATOM 661 C CA . ARG A 1 96 ? 27.907 35.334 38.318 1.00 58.70 129 ARG A CA 1
ATOM 662 C C . ARG A 1 96 ? 26.393 35.235 38.479 1.00 57.98 129 ARG A C 1
ATOM 663 O O . ARG A 1 96 ? 25.894 35.043 39.589 1.00 57.43 129 ARG A O 1
ATOM 671 N N . CYS A 1 97 ? 25.664 35.390 37.378 1.00 57.49 130 CYS A N 1
ATOM 672 C CA . CYS A 1 97 ? 24.211 35.306 37.416 1.00 55.67 130 CYS A CA 1
ATOM 673 C C . CYS A 1 97 ? 23.878 33.840 37.260 1.00 55.73 130 CYS A C 1
ATOM 674 O O . CYS A 1 97 ? 24.382 33.193 36.350 1.00 58.61 130 CYS A O 1
ATOM 677 N N . LEU A 1 98 ? 23.040 33.313 38.146 1.00 54.26 131 LEU A N 1
ATOM 678 C CA . LEU A 1 98 ? 22.664 31.897 38.098 1.00 52.21 131 LEU A CA 1
ATOM 679 C C . LEU A 1 98 ? 21.433 31.641 37.250 1.00 49.03 131 LEU A C 1
ATOM 680 O O . LEU A 1 98 ? 21.256 30.560 36.704 1.00 46.12 131 LEU A O 1
ATOM 685 N N . ARG A 1 99 ? 20.568 32.644 37.178 1.00 50.48 132 ARG A N 1
ATOM 686 C CA . ARG A 1 99 ? 19.344 32.557 36.404 1.00 52.49 132 ARG A CA 1
ATOM 687 C C . ARG A 1 99 ? 18.757 33.938 36.190 1.00 52.82 132 ARG A C 1
ATOM 688 O O . ARG A 1 99 ? 18.828 34.807 37.056 1.00 53.75 132 ARG A O 1
ATOM 696 N N . ARG A 1 100 ? 18.160 34.132 35.030 1.00 56.24 133 ARG A N 1
ATOM 697 C CA . ARG A 1 100 ? 17.563 35.413 34.713 1.00 58.79 133 ARG A CA 1
ATOM 698 C C . ARG A 1 100 ? 16.166 35.176 34.156 1.00 59.48 133 ARG A C 1
ATOM 699 O O . ARG A 1 100 ? 15.992 34.445 33.179 1.00 62.14 133 ARG A O 1
ATOM 707 N N . GLY A 1 101 ? 15.171 35.778 34.797 1.00 59.68 134 GLY A N 1
ATOM 708 C CA . GLY A 1 101 ? 13.807 35.625 34.342 1.00 60.36 134 GLY A CA 1
ATOM 709 C C . GLY A 1 101 ? 13.387 36.942 33.748 1.00 59.99 134 GLY A C 1
ATOM 710 O O . GLY A 1 101 ? 14.216 37.825 33.555 1.00 59.70 134 GLY A O 1
ATOM 711 N N . ALA A 1 102 ? 12.107 37.086 33.444 1.00 61.31 135 ALA A N 1
ATOM 712 C CA . ALA A 1 102 ? 11.638 38.337 32.876 1.00 62.56 135 ALA A CA 1
ATOM 713 C C . ALA A 1 102 ? 11.613 39.373 33.981 1.00 63.18 135 ALA A C 1
ATOM 714 O O . ALA A 1 102 ? 11.869 40.556 33.752 1.00 65.06 135 ALA A O 1
ATOM 716 N N . SER A 1 103 ? 11.327 38.907 35.191 1.00 63.17 136 SER A N 1
ATOM 717 C CA . SER A 1 103 ? 11.222 39.792 36.345 1.00 63.30 136 SER A CA 1
ATOM 718 C C . SER A 1 103 ? 12.206 39.558 37.492 1.00 60.88 136 SER A C 1
ATOM 719 O O . SER A 1 103 ? 12.620 40.507 38.152 1.00 59.41 136 SER A O 1
ATOM 722 N N . ILE A 1 104 ? 12.576 38.294 37.712 1.00 60.81 137 ILE A N 1
ATOM 723 C CA . ILE A 1 104 ? 13.469 37.891 38.813 1.00 58.72 137 ILE A CA 1
ATOM 724 C C . ILE A 1 104 ? 14.853 37.356 38.406 1.00 59.10 137 ILE A C 1
ATOM 725 O O . ILE A 1 104 ? 14.965 36.490 37.540 1.00 56.77 137 ILE A O 1
ATOM 730 N N . ALA A 1 105 ? 15.897 37.851 39.069 1.00 57.55 138 ALA A N 1
ATOM 731 C CA . ALA A 1 105 ? 17.265 37.408 38.791 1.00 55.87 138 ALA A CA 1
ATOM 732 C C . ALA A 1 105 ? 17.959 36.863 40.039 1.00 53.73 138 ALA A C 1
ATOM 733 O O . ALA A 1 105 ? 17.839 37.433 41.119 1.00 52.30 138 ALA A O 1
ATOM 735 N N . PHE A 1 106 ? 18.697 35.765 39.878 1.00 54.37 139 PHE A N 1
ATOM 736 C CA . PHE A 1 106 ? 19.435 35.138 40.984 1.00 54.66 139 PHE A CA 1
ATOM 737 C C . PHE A 1 106 ? 20.934 35.283 40.757 1.00 56.10 139 PHE A C 1
ATOM 738 O O . PHE A 1 106 ? 21.431 35.012 39.668 1.00 58.87 139 PHE A O 1
ATOM 746 N N . CYS A 1 107 ? 21.658 35.694 41.788 1.00 59.42 140 CYS A N 1
ATOM 747 C CA . CYS A 1 107 ? 23.103 35.859 41.666 1.00 60.48 140 CYS A CA 1
ATOM 748 C C . CYS A 1 107 ? 23.868 35.361 42.879 1.00 58.89 140 CYS A C 1
ATOM 749 O O . CYS A 1 107 ? 23.320 35.228 43.968 1.00 58.15 140 CYS A O 1
ATOM 752 N N . GLU A 1 108 ? 25.142 35.060 42.670 1.00 58.74 141 GLU A N 1
ATOM 753 C CA . GLU A 1 108 ? 26.014 34.615 43.746 1.00 57.79 141 GLU A CA 1
ATOM 754 C C . GLU A 1 108 ? 27.394 35.209 43.505 1.00 56.15 141 GLU A C 1
ATOM 755 O O . GLU A 1 108 ? 27.675 35.741 42.435 1.00 56.27 141 GLU A O 1
ATOM 761 N N . GLY A 1 109 ? 28.252 35.143 44.510 1.00 55.69 142 GLY A N 1
ATOM 762 C CA . GLY A 1 109 ? 29.573 35.711 44.349 1.00 56.85 142 GLY A CA 1
ATOM 763 C C . GLY A 1 109 ? 30.464 35.456 45.541 1.00 56.87 142 GLY A C 1
ATOM 764 O O . GLY A 1 109 ? 30.046 34.847 46.526 1.00 54.75 142 GLY A O 1
ATOM 765 N N . GLU A 1 110 ? 31.693 35.955 45.459 1.00 57.17 143 GLU A N 1
ATOM 766 C CA . GLU A 1 110 ? 32.664 35.744 46.520 1.00 58.54 143 GLU A CA 1
ATOM 767 C C . GLU A 1 110 ? 33.738 36.825 46.563 1.00 56.41 143 GLU A C 1
ATOM 768 O O . GLU A 1 110 ? 34.023 37.483 45.560 1.00 57.20 143 GLU A O 1
ATOM 774 N N . ILE A 1 111 ? 34.327 36.997 47.741 1.00 55.20 144 ILE A N 1
ATOM 775 C CA . ILE A 1 111 ? 35.387 37.964 47.944 1.00 53.99 144 ILE A CA 1
ATOM 776 C C . ILE A 1 111 ? 36.631 37.171 48.334 1.00 53.91 144 ILE A C 1
ATOM 777 O O . ILE A 1 111 ? 36.563 36.255 49.158 1.00 52.14 144 ILE A O 1
ATOM 782 N N . ARG A 1 112 ? 37.767 37.512 47.740 1.00 54.95 145 ARG A N 1
ATOM 783 C CA . ARG A 1 112 ? 39.004 36.802 48.049 1.00 57.36 145 ARG A CA 1
ATOM 784 C C . ARG A 1 112 ? 40.111 37.804 48.309 1.00 58.33 145 ARG A C 1
ATOM 785 O O . ARG A 1 112 ? 40.093 38.914 47.770 1.00 58.61 145 ARG A O 1
ATOM 793 N N . ASP A 1 113 ? 41.065 37.418 49.149 1.00 59.75 146 ASP A N 1
ATOM 794 C CA . ASP A 1 113 ? 42.187 38.293 49.460 1.00 61.42 146 ASP A CA 1
ATOM 795 C C . ASP A 1 113 ? 43.326 38.045 48.482 1.00 61.61 146 ASP A C 1
ATOM 796 O O . ASP A 1 113 ? 43.249 37.151 47.643 1.00 61.62 146 ASP A O 1
ATOM 801 N N . SER A 1 114 ? 44.375 38.852 48.590 1.00 63.28 147 SER A N 1
ATOM 802 C CA . SER A 1 114 ? 45.539 38.730 47.722 1.00 64.00 147 SER A CA 1
ATOM 803 C C . SER A 1 114 ? 46.053 37.295 47.693 1.00 65.13 147 SER A C 1
ATOM 804 O O . SER A 1 114 ? 46.604 36.850 46.693 1.00 66.04 147 SER A O 1
ATOM 807 N N . ALA A 1 115 ? 45.849 36.572 48.792 1.00 66.03 148 ALA A N 1
ATOM 808 C CA . ALA A 1 115 ? 46.287 35.183 48.918 1.00 65.08 148 ALA A CA 1
ATOM 809 C C . ALA A 1 115 ? 45.301 34.190 48.297 1.00 65.99 148 ALA A C 1
ATOM 810 O O . ALA A 1 115 ? 45.504 32.977 48.367 1.00 66.38 148 ALA A O 1
ATOM 812 N N . GLY A 1 116 ? 44.227 34.714 47.707 1.00 66.72 149 GLY A N 1
ATOM 813 C CA . GLY A 1 116 ? 43.228 33.874 47.061 1.00 64.83 149 GLY A CA 1
ATOM 814 C C . GLY A 1 116 ? 42.303 33.078 47.968 1.00 64.48 149 GLY A C 1
ATOM 815 O O . GLY A 1 116 ? 41.588 32.188 47.501 1.00 63.85 149 GLY A O 1
ATOM 816 N N . GLU A 1 117 ? 42.304 33.389 49.259 1.00 63.88 150 GLU A N 1
ATOM 817 C CA . GLU A 1 117 ? 41.458 32.672 50.204 1.00 64.34 150 GLU A CA 1
ATOM 818 C C . GLU A 1 117 ? 40.067 33.306 50.290 1.00 62.51 150 GLU A C 1
ATOM 819 O O . GLU A 1 117 ? 39.922 34.529 50.216 1.00 62.86 150 GLU A O 1
ATOM 825 N N . LEU A 1 118 ? 39.053 32.461 50.444 1.00 59.68 151 LEU A N 1
ATOM 826 C CA . LEU A 1 118 ? 37.671 32.909 50.529 1.00 59.25 151 LEU A CA 1
ATOM 827 C C . LEU A 1 118 ? 37.402 33.732 51.794 1.00 58.30 151 LEU A C 1
ATOM 828 O O . LEU A 1 118 ? 37.537 33.241 52.920 1.00 54.60 151 LEU A O 1
ATOM 833 N N . VAL A 1 119 ? 37.034 34.994 51.588 1.00 57.09 152 VAL A N 1
ATOM 834 C CA . VAL A 1 119 ? 36.725 35.905 52.679 1.00 56.54 152 VAL A CA 1
ATOM 835 C C . VAL A 1 119 ? 35.238 35.783 53.006 1.00 54.43 152 VAL A C 1
ATOM 836 O O . VAL A 1 119 ? 34.868 35.530 54.149 1.00 55.22 152 VAL A O 1
ATOM 840 N N . ALA A 1 120 ? 34.393 35.949 51.996 1.00 53.42 153 ALA A N 1
ATOM 841 C CA . ALA A 1 120 ? 32.947 35.838 52.174 1.00 54.17 153 ALA A CA 1
ATOM 842 C C . ALA A 1 120 ? 32.283 35.429 50.873 1.00 52.69 153 ALA A C 1
ATOM 843 O O . ALA A 1 120 ? 32.813 35.685 49.804 1.00 54.05 153 ALA A O 1
ATOM 845 N N . LYS A 1 121 ? 31.128 34.785 50.974 1.00 53.82 154 LYS A N 1
ATOM 846 C CA . LYS A 1 121 ? 30.365 34.361 49.807 1.00 53.64 154 LYS A CA 1
ATOM 847 C C . LYS A 1 121 ? 28.933 34.842 50.040 1.00 53.35 154 LYS A C 1
ATOM 848 O O . LYS A 1 121 ? 28.452 34.835 51.174 1.00 51.67 154 LYS A O 1
ATOM 854 N N . ALA A 1 122 ? 28.257 35.258 48.969 1.00 52.17 155 ALA A N 1
ATOM 855 C CA . ALA A 1 122 ? 26.894 35.764 49.095 1.00 50.01 155 ALA A CA 1
ATOM 856 C C . ALA A 1 122 ? 25.981 35.395 47.937 1.00 47.99 155 ALA A C 1
ATOM 857 O O . ALA A 1 122 ? 26.429 35.170 46.821 1.00 47.40 155 ALA A O 1
ATOM 859 N N . THR A 1 123 ? 24.690 35.305 48.219 1.00 48.48 156 THR A N 1
ATOM 860 C CA . THR A 1 123 ? 23.720 35.027 47.175 1.00 50.18 156 THR A CA 1
ATOM 861 C C . THR A 1 123 ? 22.708 36.170 47.283 1.00 50.64 156 THR A C 1
ATOM 862 O O . THR A 1 123 ? 22.557 36.775 48.351 1.00 49.94 156 THR A O 1
ATOM 866 N N . ALA A 1 124 ? 22.047 36.491 46.176 1.00 50.30 157 ALA A N 1
ATOM 867 C CA . ALA A 1 124 ? 21.073 37.577 46.166 1.00 49.15 157 ALA A CA 1
ATOM 868 C C . ALA A 1 124 ? 19.970 37.360 45.144 1.00 50.23 157 ALA A C 1
ATOM 869 O O . ALA A 1 124 ? 20.143 36.646 44.150 1.00 48.07 157 ALA A O 1
ATOM 871 N N . THR A 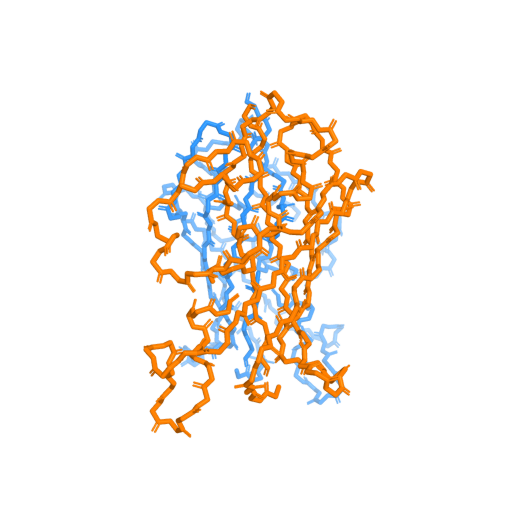1 125 ? 18.823 37.969 45.410 1.00 49.61 158 THR A N 1
ATOM 872 C CA . THR A 1 125 ? 17.695 37.868 44.509 1.00 49.31 158 THR A CA 1
ATOM 873 C C . THR A 1 125 ? 17.456 39.292 44.042 1.00 47.89 158 THR A C 1
ATOM 874 O O . THR A 1 125 ? 17.596 40.240 44.816 1.00 47.69 158 THR A O 1
ATOM 878 N N . PHE A 1 126 ? 17.099 39.452 42.777 1.00 47.83 159 PHE A N 1
ATOM 879 C CA . PHE A 1 126 ? 16.909 40.798 42.258 1.00 49.42 159 PHE A CA 1
ATOM 880 C C . PHE A 1 126 ? 15.630 41.041 41.484 1.00 49.91 159 PHE A C 1
ATOM 881 O O . PHE A 1 126 ? 15.075 40.134 40.859 1.00 48.27 159 PHE A O 1
ATOM 889 N N . LYS A 1 127 ? 15.173 42.290 41.522 1.00 53.22 160 LYS A N 1
ATOM 890 C CA . LYS A 1 127 ? 14.003 42.701 40.755 1.00 57.90 160 LYS A CA 1
ATOM 891 C C . LYS A 1 127 ? 14.625 43.362 39.520 1.00 59.78 160 LYS A C 1
ATOM 892 O O . LYS A 1 127 ? 15.464 44.259 39.659 1.00 58.23 160 LYS A O 1
ATOM 894 N N . ILE A 1 128 ? 14.283 42.901 38.321 1.00 63.95 161 ILE A N 1
ATOM 895 C CA . ILE A 1 128 ? 14.820 43.588 37.157 1.00 68.16 161 ILE A CA 1
ATOM 896 C C . ILE A 1 128 ? 13.707 44.524 36.743 1.00 71.94 161 ILE A C 1
ATOM 897 O O . ILE A 1 128 ? 12.611 44.095 36.375 1.00 71.60 161 ILE A O 1
ATOM 902 N N . ILE A 1 129 ? 14.000 45.816 36.858 1.00 75.65 162 ILE A N 1
ATOM 903 C CA . ILE A 1 129 ? 13.054 46.886 36.560 1.00 79.11 162 ILE A CA 1
ATOM 904 C C . ILE A 1 129 ? 12.728 47.158 35.092 1.00 82.21 162 ILE A C 1
ATOM 905 O O . ILE A 1 129 ? 13.085 48.203 34.556 1.00 82.94 162 ILE A O 1
ATOM 910 N N . GLN A 1 130 ? 12.055 46.203 34.453 1.00 85.92 163 GLN A N 1
ATOM 911 C CA . GLN A 1 130 ? 11.596 46.349 33.074 1.00 88.00 163 GLN A CA 1
ATOM 912 C C . GLN A 1 130 ? 10.817 45.148 32.564 1.00 88.85 163 GLN A C 1
ATOM 913 O O . GLN A 1 130 ? 9.657 45.373 32.160 1.00 89.20 163 GLN A O 1
ATOM 919 N N . THR B 1 6 ? -7.189 16.000 51.477 1.00 69.07 39 THR B N 1
ATOM 920 C CA . THR B 1 6 ? -7.154 17.002 52.591 1.00 70.12 39 THR B CA 1
ATOM 921 C C . THR B 1 6 ? -7.170 18.427 52.054 1.00 69.52 39 THR B C 1
ATOM 922 O O . THR B 1 6 ? -6.633 18.706 50.980 1.00 70.00 39 THR B O 1
ATOM 926 N N . ASP B 1 7 ? -7.769 19.337 52.813 1.00 69.22 40 ASP B N 1
ATOM 927 C CA . ASP B 1 7 ? -7.813 20.719 52.378 1.00 69.40 40 ASP B CA 1
ATOM 928 C C . ASP B 1 7 ? -6.798 21.567 53.123 1.00 69.23 40 ASP B C 1
ATOM 929 O O . ASP B 1 7 ? -6.889 21.731 54.342 1.00 68.72 40 ASP B O 1
ATOM 934 N N . PHE B 1 8 ? -5.824 22.099 52.388 1.00 66.88 41 PHE B N 1
ATOM 935 C CA . PHE B 1 8 ? -4.820 22.953 53.002 1.00 64.03 41 PHE B CA 1
ATOM 936 C C . PHE B 1 8 ? -5.019 24.391 52.548 1.00 64.19 41 PHE B C 1
ATOM 937 O O . PHE B 1 8 ? -4.469 24.815 51.536 1.00 64.88 41 PHE B O 1
ATOM 945 N N . PHE B 1 9 ? -5.828 25.124 53.300 1.00 64.24 42 PHE B N 1
ATOM 946 C CA . PHE B 1 9 ? -6.099 26.525 53.018 1.00 65.41 42 PHE B CA 1
ATOM 947 C C . PHE B 1 9 ? -6.754 26.815 51.670 1.00 65.99 42 PHE B C 1
ATOM 948 O O . PHE B 1 9 ? -6.667 27.934 51.157 1.00 67.77 42 PHE B O 1
ATOM 956 N N . GLY B 1 10 ? -7.428 25.810 51.114 1.00 65.68 43 GLY B N 1
ATOM 957 C CA . GLY B 1 10 ? -8.098 25.969 49.837 1.00 64.75 43 GLY B CA 1
ATOM 958 C C . GLY B 1 10 ? -7.327 25.327 48.699 1.00 66.01 43 GLY B C 1
ATOM 959 O O . GLY B 1 10 ? -7.563 25.627 47.524 1.00 67.14 43 GLY B O 1
ATOM 960 N N . LEU B 1 11 ? -6.410 24.429 49.042 1.00 64.21 44 LEU B N 1
ATOM 961 C CA . LEU B 1 11 ? -5.591 23.759 48.040 1.00 62.18 44 LEU B CA 1
ATOM 962 C C . LEU B 1 11 ? -5.197 22.345 48.445 1.00 61.17 44 LEU B C 1
ATOM 963 O O . LEU B 1 11 ? -5.012 22.052 49.623 1.00 61.40 44 LEU B O 1
ATOM 968 N N . THR B 1 12 ? -5.077 21.470 47.457 1.00 60.26 45 THR B N 1
ATOM 969 C CA . THR B 1 12 ? -4.670 20.095 47.701 1.00 62.64 45 THR B CA 1
ATOM 970 C C . THR B 1 12 ? -3.146 20.085 47.608 1.00 61.84 45 THR B C 1
ATOM 971 O O . THR B 1 12 ? -2.572 20.743 46.735 1.00 62.35 45 THR B O 1
ATOM 975 N N . ILE B 1 13 ? -2.493 19.360 48.510 1.00 59.67 46 ILE B N 1
ATOM 976 C CA . ILE B 1 13 ? -1.034 19.261 48.496 1.00 57.34 46 ILE B CA 1
ATOM 977 C C . ILE B 1 13 ? -0.585 17.907 49.027 1.00 56.93 46 ILE B C 1
ATOM 978 O O . ILE B 1 13 ? -0.491 17.707 50.235 1.00 56.51 46 ILE B O 1
ATOM 983 N N . PRO B 1 14 ? -0.279 16.969 48.120 1.00 55.78 47 PRO B N 1
ATOM 984 C CA . PRO B 1 14 ? 0.170 15.600 48.409 1.00 56.39 47 PRO B CA 1
ATOM 985 C C . PRO B 1 14 ? 1.277 15.481 49.459 1.00 55.93 47 PRO B C 1
ATOM 986 O O . PRO B 1 14 ? 1.247 14.596 50.317 1.00 55.04 47 PRO B O 1
ATOM 990 N N . PHE B 1 15 ? 2.265 16.362 49.378 1.00 54.73 48 PHE B N 1
ATOM 991 C CA . PHE B 1 15 ? 3.371 16.307 50.318 1.00 53.76 48 PHE B CA 1
ATOM 992 C C . PHE B 1 15 ? 2.970 16.749 51.724 1.00 53.95 48 PHE B C 1
ATOM 993 O O . PHE B 1 15 ? 3.473 16.222 52.707 1.00 53.15 48 PHE B O 1
ATOM 1009 N N . GLN B 1 17 ? 0.094 16.335 52.959 1.00 55.80 50 GLN B N 1
ATOM 1010 C CA . GLN B 1 17 ? -0.797 15.290 53.443 1.00 54.76 50 GLN B CA 1
ATOM 1011 C C . GLN B 1 17 ? 0.065 14.149 53.954 1.00 55.80 50 GLN B C 1
ATOM 1012 O O . GLN B 1 17 ? -0.329 13.422 54.859 1.00 58.32 50 GLN B O 1
ATOM 1018 N N . LEU B 1 18 ? 1.250 13.993 53.374 1.00 56.06 51 LEU B N 1
ATOM 1019 C CA . LEU B 1 18 ? 2.158 12.941 53.808 1.00 57.17 51 LEU B CA 1
ATOM 1020 C C . LEU B 1 18 ? 2.717 13.317 55.171 1.00 57.87 51 LEU B C 1
ATOM 1021 O O . LEU B 1 18 ? 2.894 12.464 56.038 1.00 60.60 51 LEU B O 1
ATOM 1026 N N . LEU B 1 19 ? 2.988 14.604 55.352 1.00 58.53 52 LEU B N 1
ATOM 1027 C CA . LEU B 1 19 ? 3.535 15.096 56.604 1.00 59.20 52 LEU B CA 1
ATOM 1028 C C . LEU B 1 19 ? 2.491 15.184 57.707 1.00 60.50 52 LEU B C 1
ATOM 1029 O O . LEU B 1 19 ? 2.831 15.361 58.872 1.00 62.57 52 LEU B O 1
ATOM 1034 N N . GLY B 1 20 ? 1.221 15.064 57.344 1.00 58.52 53 GLY B N 1
ATOM 1035 C CA . GLY B 1 20 ? 0.171 15.121 58.345 1.00 58.89 53 GLY B CA 1
ATOM 1036 C C . GLY B 1 20 ? -0.034 16.464 59.034 1.00 59.01 53 GLY B C 1
ATOM 1037 O O . GLY B 1 20 ? -0.688 16.531 60.069 1.00 58.76 53 GLY B O 1
ATOM 1038 N N . VAL B 1 21 ? 0.514 17.534 58.470 1.00 59.82 54 VAL B N 1
ATOM 1039 C CA . VAL B 1 21 ? 0.362 18.854 59.062 1.00 59.38 54 VAL B CA 1
ATOM 1040 C C . VAL B 1 21 ? -1.123 19.214 59.070 1.00 59.62 54 VAL B C 1
ATOM 1041 O O . VAL B 1 21 ? -1.878 18.780 58.202 1.00 57.36 54 VAL B O 1
ATOM 1045 N N . VAL B 1 22 ? -1.532 20.003 60.059 1.00 59.36 55 VAL B N 1
ATOM 1046 C CA . VAL B 1 22 ? -2.924 20.397 60.197 1.00 58.28 55 VAL B CA 1
ATOM 1047 C C . VAL B 1 22 ? -3.095 21.906 60.131 1.00 59.15 55 VAL B C 1
ATOM 1048 O O . VAL B 1 22 ? -2.562 22.633 60.963 1.00 58.94 55 VAL B O 1
ATOM 1052 N N . PRO B 1 23 ? -3.836 22.395 59.121 1.00 61.15 56 PRO B N 1
ATOM 1053 C CA . PRO B 1 23 ? -4.089 23.830 58.939 1.00 62.19 56 PRO B CA 1
ATOM 1054 C C . PRO B 1 23 ? -5.112 24.282 59.971 1.00 63.17 56 PRO B C 1
ATOM 1055 O O . PRO B 1 23 ? -6.178 23.683 60.094 1.00 64.28 56 PRO B O 1
ATOM 1059 N N . GLU B 1 24 ? -4.784 25.331 60.716 1.00 64.03 57 GLU B N 1
ATOM 1060 C CA . GLU B 1 24 ? -5.678 25.813 61.759 1.00 65.26 57 GLU B CA 1
ATOM 1061 C C . GLU B 1 24 ? -6.307 27.162 61.472 1.00 66.50 57 GLU B C 1
ATOM 1062 O O . GLU B 1 24 ? -7.500 27.363 61.698 1.00 67.25 57 GLU B O 1
ATOM 1068 N N . HIS B 1 25 ? -5.502 28.091 60.977 1.00 67.74 58 HIS B N 1
ATOM 1069 C CA . HIS B 1 25 ? -6.000 29.420 60.684 1.00 69.49 58 HIS B CA 1
ATOM 1070 C C . HIS B 1 25 ? -5.199 30.139 59.601 1.00 68.91 58 HIS B C 1
ATOM 1071 O O . HIS B 1 25 ? -4.114 29.709 59.220 1.00 67.02 58 HIS B O 1
ATOM 1078 N N . SER B 1 26 ? -5.763 31.233 59.100 1.00 70.28 59 SER B N 1
ATOM 1079 C CA . SER B 1 26 ? -5.119 32.064 58.085 1.00 70.98 59 SER B CA 1
ATOM 1080 C C . SER B 1 26 ? -6.021 33.254 57.789 1.00 70.93 59 SER B C 1
ATOM 1081 O O . SER B 1 26 ? -7.222 33.099 57.601 1.00 71.14 59 SER B O 1
ATOM 1084 N N . GLY B 1 27 ? -5.439 34.446 57.770 1.00 70.85 60 GLY B N 1
ATOM 1085 C CA . GLY B 1 27 ? -6.224 35.630 57.503 1.00 70.41 60 GLY B CA 1
ATOM 1086 C C . GLY B 1 27 ? -5.711 36.819 58.278 1.00 69.34 60 GLY B C 1
ATOM 1087 O O . GLY B 1 27 ? -5.206 36.666 59.382 1.00 69.48 60 GLY B O 1
ATOM 1088 N N . ASN B 1 28 ? -5.844 38.003 57.684 1.00 70.98 61 ASN B N 1
ATOM 1089 C CA . ASN B 1 28 ? -5.403 39.247 58.297 1.00 71.63 61 ASN B CA 1
ATOM 1090 C C . ASN B 1 28 ? -3.877 39.249 58.355 1.00 70.60 61 ASN B C 1
ATOM 1091 O O . ASN B 1 28 ? -3.275 39.712 59.330 1.00 69.90 61 ASN B O 1
ATOM 1096 N N . GLY B 1 29 ? -3.270 38.707 57.299 1.00 68.48 62 GLY B N 1
ATOM 1097 C CA . GLY B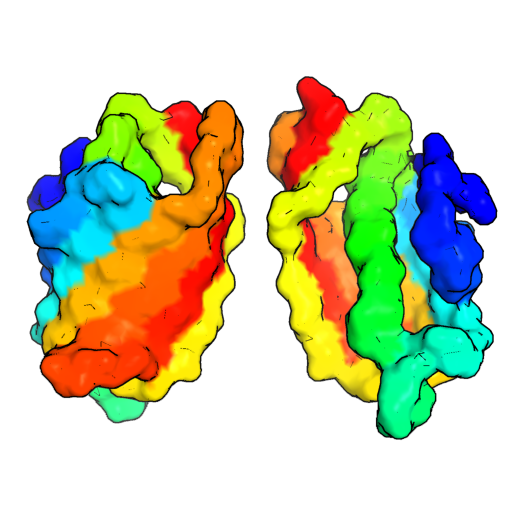 1 29 ? -1.820 38.652 57.188 1.00 64.57 62 GLY B CA 1
ATOM 1098 C C . GLY B 1 29 ? -1.062 37.617 58.013 1.00 60.93 62 GLY B C 1
ATOM 1099 O O . GLY B 1 29 ? 0.164 37.690 58.117 1.00 61.09 62 GLY B O 1
ATOM 1100 N N . THR B 1 30 ? -1.776 36.650 58.581 1.00 57.64 63 THR B N 1
ATOM 1101 C CA . THR B 1 30 ? -1.153 35.624 59.411 1.00 54.37 63 THR B CA 1
ATOM 1102 C C . THR B 1 30 ? -1.679 34.254 59.011 1.00 53.17 63 THR B C 1
ATOM 1103 O O . THR B 1 30 ? -2.636 34.150 58.250 1.00 55.40 63 THR B O 1
ATOM 1107 N N . ALA B 1 31 ? -1.051 33.203 59.525 1.00 49.11 64 ALA B N 1
ATOM 1108 C CA . ALA B 1 31 ? -1.522 31.843 59.293 1.00 47.42 64 ALA B CA 1
ATOM 1109 C C . ALA B 1 31 ? -0.956 30.950 60.401 1.00 47.98 64 ALA B C 1
ATOM 1110 O O . ALA B 1 31 ? 0.097 31.233 60.957 1.00 50.63 64 ALA B O 1
ATOM 1112 N N . ARG B 1 32 ? -1.673 29.892 60.742 1.00 47.30 65 ARG B N 1
ATOM 1113 C CA . ARG B 1 32 ? -1.215 28.998 61.786 1.00 48.09 65 ARG B CA 1
ATOM 1114 C C . ARG B 1 32 ? -1.389 27.552 61.385 1.00 48.45 65 ARG B C 1
ATOM 1115 O O . ARG B 1 32 ? -2.460 27.141 60.957 1.00 47.89 65 ARG B O 1
ATOM 1123 N N . THR B 1 33 ? -0.325 26.780 61.542 1.00 48.67 66 THR B N 1
ATOM 1124 C CA . THR B 1 33 ? -0.373 25.376 61.196 1.00 49.39 66 THR B CA 1
ATOM 1125 C C . THR B 1 33 ? 0.117 24.561 62.397 1.00 49.86 66 THR B C 1
ATOM 1126 O O . THR B 1 33 ? 0.803 25.080 63.277 1.00 47.42 66 THR B O 1
ATOM 1130 N N . ARG B 1 34 ? -0.252 23.291 62.446 1.00 50.75 67 ARG B N 1
ATOM 1131 C CA . ARG B 1 34 ? 0.168 22.445 63.550 1.00 51.54 67 ARG B CA 1
ATOM 1132 C C . ARG B 1 34 ? 0.736 21.160 62.994 1.00 51.38 67 ARG B C 1
ATOM 1133 O O . ARG B 1 34 ? 0.142 20.539 62.110 1.00 49.77 67 ARG B O 1
ATOM 1141 N N . LEU B 1 35 ? 1.888 20.772 63.524 1.00 51.43 68 LEU B N 1
ATOM 1142 C CA . LEU B 1 35 ? 2.542 19.560 63.100 1.00 51.88 68 LEU B CA 1
ATOM 1143 C C . LEU B 1 35 ? 2.502 18.535 64.221 1.00 54.37 68 LEU B C 1
ATOM 1144 O O . LEU B 1 35 ? 3.180 18.686 65.234 1.00 55.06 68 LEU B O 1
ATOM 1149 N N . PRO B 1 36 ? 1.673 17.494 64.062 1.00 57.09 69 PRO B N 1
ATOM 1150 C CA . PRO B 1 36 ? 1.528 16.414 65.045 1.00 57.96 69 PRO B CA 1
ATOM 1151 C C . PRO B 1 36 ? 2.809 15.590 65.030 1.00 61.50 69 PRO B C 1
ATOM 1152 O O . PRO B 1 36 ? 3.483 15.518 64.002 1.00 62.20 69 PRO B O 1
ATOM 1156 N N . ALA B 1 37 ? 3.146 14.964 66.153 1.00 61.15 70 ALA B N 1
ATOM 1157 C CA . ALA B 1 37 ? 4.362 14.161 66.221 1.00 60.17 70 ALA B CA 1
ATOM 1158 C C . ALA B 1 37 ? 4.168 12.797 65.578 1.00 59.98 70 ALA B C 1
ATOM 1159 O O . ALA B 1 37 ? 3.106 12.192 65.703 1.00 59.94 70 ALA B O 1
ATOM 1161 N N . ARG B 1 38 ? 5.199 12.324 64.882 1.00 59.86 71 ARG B N 1
ATOM 1162 C CA . ARG B 1 38 ? 5.163 11.024 64.226 1.00 59.17 71 ARG B CA 1
ATOM 1163 C C . ARG B 1 38 ? 6.611 10.576 64.125 1.00 59.41 71 ARG B C 1
ATOM 1164 O O . ARG B 1 38 ? 7.489 11.389 63.858 1.00 58.82 71 ARG B O 1
ATOM 1172 N N . ALA B 1 39 ? 6.867 9.295 64.356 1.00 61.15 72 ALA B N 1
ATOM 1173 C CA . ALA B 1 39 ? 8.235 8.787 64.308 1.00 63.19 72 ALA B CA 1
ATOM 1174 C C . ALA B 1 39 ? 8.806 8.816 62.899 1.00 62.55 72 ALA B C 1
ATOM 1175 O O . ALA B 1 39 ? 10.006 8.693 62.702 1.00 63.13 72 ALA B O 1
ATOM 1177 N N . ASP B 1 40 ? 7.920 8.997 61.930 1.00 64.37 73 ASP B N 1
ATOM 1178 C CA . ASP B 1 40 ? 8.266 9.056 60.514 1.00 63.95 73 ASP B CA 1
ATOM 1179 C C . ASP B 1 40 ? 9.095 10.295 60.158 1.00 62.27 73 ASP B C 1
ATOM 1180 O O . ASP B 1 40 ? 10.023 10.235 59.365 1.00 63.33 73 ASP B O 1
ATOM 1185 N N . LEU B 1 41 ? 8.727 11.417 60.765 1.00 60.63 74 LEU B N 1
ATOM 1186 C CA . LEU B 1 41 ? 9.343 12.715 60.493 1.00 58.64 74 LEU B CA 1
ATOM 1187 C C . LEU B 1 41 ? 10.598 13.071 61.284 1.00 56.38 74 LEU B C 1
ATOM 1188 O O . LEU B 1 41 ? 11.023 14.226 61.309 1.00 54.85 74 LEU B O 1
ATOM 1193 N N . VAL B 1 42 ? 11.213 12.067 61.883 1.00 55.92 75 VAL B N 1
ATOM 1194 C CA . VAL B 1 42 ? 12.361 12.281 62.740 1.00 56.40 75 VAL B CA 1
ATOM 1195 C C . VAL B 1 42 ? 13.809 12.332 62.202 1.00 56.35 75 VAL B C 1
ATOM 1196 O O . VAL B 1 42 ? 14.128 11.867 61.111 1.00 55.41 75 VAL B O 1
ATOM 1200 N N . ASN B 1 43 ? 14.659 12.943 63.022 1.00 57.16 76 ASN B N 1
ATOM 1201 C CA . ASN B 1 43 ? 16.086 13.165 62.795 1.00 56.44 76 ASN B CA 1
ATOM 1202 C C . ASN B 1 43 ? 16.924 11.909 63.037 1.00 56.39 76 ASN B C 1
ATOM 1203 O O . ASN B 1 43 ? 16.393 10.846 63.331 1.00 56.46 76 ASN B O 1
ATOM 1208 N N . SER B 1 44 ? 18.239 12.042 62.915 1.00 56.99 77 SER B N 1
ATOM 1209 C CA . SER B 1 44 ? 19.139 10.920 63.173 1.00 56.66 77 SER B CA 1
ATOM 1210 C C . SER B 1 44 ? 19.332 10.871 64.691 1.00 57.39 77 SER B C 1
ATOM 1211 O O . SER B 1 44 ? 19.809 9.880 65.240 1.00 58.25 77 SER B O 1
ATOM 1214 N N . ARG B 1 45 ? 18.950 11.958 65.357 1.00 55.16 78 ARG B N 1
ATOM 1215 C CA . ARG B 1 45 ? 19.045 12.072 66.805 1.00 52.43 78 ARG B CA 1
ATOM 1216 C C . ARG B 1 45 ? 17.662 11.954 67.440 1.00 51.96 78 ARG B C 1
ATOM 1217 O O . ARG B 1 45 ? 17.506 12.177 68.640 1.00 54.98 78 ARG B O 1
ATOM 1225 N N . GLY B 1 46 ? 16.658 11.617 66.637 1.00 50.43 79 GLY B N 1
ATOM 1226 C CA . GLY B 1 46 ? 15.306 11.485 67.158 1.00 47.50 79 GLY B CA 1
ATOM 1227 C C . GLY B 1 46 ? 14.560 12.802 67.273 1.00 48.70 79 GLY B C 1
ATOM 1228 O O . GLY B 1 46 ? 13.491 12.858 67.875 1.00 50.00 79 GLY B O 1
ATOM 1229 N N . ASP B 1 47 ? 15.126 13.867 66.716 1.00 46.56 80 ASP B N 1
ATOM 1230 C CA . ASP B 1 47 ? 14.481 15.181 66.746 1.00 48.68 80 ASP B CA 1
ATOM 1231 C C . ASP B 1 47 ? 13.682 15.345 65.445 1.00 46.91 80 ASP B C 1
ATOM 1232 O O . ASP B 1 47 ? 13.896 14.603 64.487 1.00 48.91 80 ASP B O 1
ATOM 1237 N N . ILE B 1 48 ? 12.749 16.288 65.400 1.00 45.27 81 ILE B N 1
ATOM 1238 C CA . ILE B 1 48 ? 12.012 16.482 64.160 1.00 43.47 81 ILE B CA 1
ATOM 1239 C C . ILE B 1 48 ? 13.013 17.079 63.169 1.00 42.68 81 ILE B C 1
ATOM 1240 O O . ILE B 1 48 ? 13.671 18.084 63.450 1.00 42.09 81 ILE B O 1
ATOM 1245 N N . HIS B 1 49 ? 13.161 16.403 62.032 1.00 43.00 82 HIS B N 1
ATOM 1246 C CA . HIS B 1 49 ? 14.104 16.796 60.981 1.00 42.75 82 HIS B CA 1
ATOM 1247 C C . HIS B 1 49 ? 13.901 18.241 60.505 1.00 43.92 82 HIS B C 1
ATOM 1248 O O . HIS B 1 49 ? 12.770 18.709 60.352 1.00 45.21 82 HIS B O 1
ATOM 1255 N N . GLY B 1 50 ? 15.003 18.945 60.275 1.00 44.35 83 GLY B N 1
ATOM 1256 C CA . GLY B 1 50 ? 14.915 20.324 59.833 1.00 45.50 83 GLY B CA 1
ATOM 1257 C C . GLY B 1 50 ? 14.170 20.471 58.512 1.00 46.20 83 GLY B C 1
ATOM 1258 O O . GLY B 1 50 ? 13.510 21.480 58.268 1.00 45.11 83 GLY B O 1
ATOM 1259 N N . GLY B 1 51 ? 14.287 19.451 57.667 1.00 44.61 84 GLY B N 1
ATOM 1260 C CA . GLY B 1 51 ? 13.640 19.470 56.376 1.00 44.42 84 GLY B CA 1
ATOM 1261 C C . GLY B 1 51 ? 12.150 19.513 56.581 1.00 44.62 84 GLY B C 1
ATOM 1262 O O . GLY B 1 51 ? 11.440 20.206 55.865 1.00 46.97 84 GLY B O 1
ATOM 1263 N N . THR B 1 52 ? 11.693 18.755 57.571 1.00 44.34 85 THR B N 1
ATOM 1264 C CA . THR B 1 52 ? 10.286 18.682 57.935 1.00 47.27 85 THR B CA 1
ATOM 1265 C C . THR B 1 52 ? 9.763 20.048 58.377 1.00 45.92 85 THR B C 1
ATOM 1266 O O . THR B 1 52 ? 8.628 20.414 58.086 1.00 47.67 85 THR B O 1
ATOM 1270 N N . LEU B 1 53 ? 10.607 20.784 59.092 1.00 45.94 86 LEU B N 1
ATOM 1271 C CA . LEU B 1 53 ? 10.264 22.100 59.620 1.00 45.58 86 LEU B CA 1
ATOM 1272 C C . LEU B 1 53 ? 10.222 23.143 58.512 1.00 45.75 86 LEU B C 1
ATOM 1273 O O . LEU B 1 53 ? 9.416 24.076 58.554 1.00 45.78 86 LEU B O 1
ATOM 1286 N N . SER B 1 55 ? 9.461 22.456 55.499 1.00 39.03 88 SER B N 1
ATOM 1287 C CA . SER B 1 55 ? 8.338 22.104 54.666 1.00 39.63 88 SER B CA 1
ATOM 1288 C C . SER B 1 55 ? 7.062 22.762 55.157 1.00 43.30 88 SER B C 1
ATOM 1289 O O . SER B 1 55 ? 6.393 23.474 54.405 1.00 43.90 88 SER B O 1
ATOM 1292 N N . VAL B 1 56 ? 6.727 22.522 56.421 1.00 44.41 89 VAL B N 1
ATOM 1293 C CA . VAL B 1 56 ? 5.509 23.079 56.995 1.00 43.68 89 VAL B CA 1
ATOM 1294 C C . VAL B 1 56 ? 5.608 24.583 57.106 1.00 42.45 89 VAL B C 1
ATOM 1295 O O . VAL B 1 56 ? 4.607 25.280 56.989 1.00 44.48 89 VAL B O 1
ATOM 1299 N N . LEU B 1 57 ? 6.819 25.084 57.307 1.00 42.48 90 LEU B N 1
ATOM 1300 C CA . LEU B 1 57 ? 7.020 26.520 57.437 1.00 44.19 90 LEU B CA 1
ATOM 1301 C C . LEU B 1 57 ? 6.762 27.204 56.084 1.00 45.90 90 LEU B C 1
ATOM 1302 O O . LEU B 1 57 ? 6.222 28.318 56.025 1.00 49.34 90 LEU B O 1
ATOM 1307 N N . ASP B 1 58 ? 7.150 26.517 55.013 1.00 47.65 91 ASP B N 1
ATOM 1308 C CA . ASP B 1 58 ? 6.980 27.007 53.649 1.00 49.12 91 ASP B CA 1
ATOM 1309 C C . ASP B 1 58 ? 5.485 27.135 53.382 1.00 48.54 91 ASP B C 1
ATOM 1310 O O . ASP B 1 58 ? 4.998 28.164 52.925 1.00 48.36 91 ASP B O 1
ATOM 1315 N N . PHE B 1 59 ? 4.770 26.063 53.680 1.00 50.40 92 PHE B N 1
ATOM 1316 C CA . PHE B 1 59 ? 3.331 26.027 53.539 1.00 50.07 92 PHE B CA 1
ATOM 1317 C C . PHE B 1 59 ? 2.726 27.235 54.268 1.00 48.36 92 PHE B C 1
ATOM 1318 O O . PHE B 1 59 ? 2.106 28.105 53.656 1.00 50.23 92 PHE B O 1
ATOM 1326 N N . THR B 1 60 ? 2.948 27.288 55.575 1.00 46.07 93 THR B N 1
ATOM 1327 C CA . THR B 1 60 ? 2.419 28.345 56.448 1.00 41.76 93 THR B CA 1
ATOM 1328 C C . THR B 1 60 ? 2.797 29.766 56.079 1.00 40.45 93 THR B C 1
ATOM 1329 O O . THR B 1 60 ? 1.991 30.685 56.180 1.00 40.93 93 THR B O 1
ATOM 1333 N N . LEU B 1 61 ? 4.041 29.942 55.681 1.00 42.45 94 LEU B N 1
ATOM 1334 C CA . LEU B 1 61 ? 4.553 31.237 55.265 1.00 42.90 94 LEU B CA 1
ATOM 1335 C C . LEU B 1 61 ? 3.689 31.771 54.098 1.00 42.75 94 LEU B C 1
ATOM 1336 O O . LEU B 1 61 ? 3.211 32.902 54.122 1.00 40.96 94 LEU B O 1
ATOM 1341 N N . GLY B 1 62 ? 3.483 30.929 53.089 1.00 46.71 95 GLY B N 1
ATOM 1342 C CA . GLY B 1 62 ? 2.689 31.316 51.937 1.00 50.92 95 GLY B CA 1
ATOM 1343 C C . GLY B 1 62 ? 1.235 31.580 52.294 1.00 54.81 95 GLY B C 1
ATOM 1344 O O . GLY B 1 62 ? 0.640 32.549 51.809 1.00 55.06 95 GLY B O 1
ATOM 1345 N N . ALA B 1 63 ? 0.672 30.717 53.144 1.00 53.97 96 ALA B N 1
ATOM 1346 C CA . ALA B 1 63 ? -0.716 30.831 53.576 1.00 51.43 96 ALA B CA 1
ATOM 1347 C C . ALA B 1 63 ? -1.034 32.166 54.244 1.00 51.40 96 ALA B C 1
ATOM 1348 O O . ALA B 1 63 ? -2.190 32.560 54.327 1.00 53.08 96 ALA B O 1
ATOM 1350 N N . ALA B 1 64 ? -0.007 32.859 54.723 1.00 52.49 97 ALA B N 1
ATOM 1351 C CA . ALA B 1 64 ? -0.198 34.162 55.365 1.00 51.31 97 ALA B CA 1
ATOM 1352 C C . ALA B 1 64 ? -0.416 35.236 54.298 1.00 52.34 97 ALA B C 1
ATOM 1353 O O . ALA B 1 64 ? -0.729 36.378 54.612 1.00 51.35 97 ALA B O 1
ATOM 1355 N N . ILE B 1 65 ? -0.214 34.868 53.037 1.00 55.35 98 ILE B N 1
ATOM 1356 C CA . ILE B 1 65 ? -0.424 35.794 51.932 1.00 56.65 98 ILE B CA 1
ATOM 1357 C C . ILE B 1 65 ? -1.817 35.491 51.378 1.00 57.10 98 ILE B C 1
ATOM 1358 O O . ILE B 1 65 ? -2.711 36.334 51.449 1.00 55.77 98 ILE B O 1
ATOM 1363 N N . ARG B 1 66 ? -2.014 34.279 50.861 1.00 59.15 99 ARG B N 1
ATOM 1364 C CA . ARG B 1 66 ? -3.312 33.894 50.310 1.00 64.27 99 ARG B CA 1
ATOM 1365 C C . ARG B 1 66 ? -4.322 33.409 51.352 1.00 68.44 99 ARG B C 1
ATOM 1366 O O . ARG B 1 66 ? -4.831 32.290 51.274 1.00 70.66 99 ARG B O 1
ATOM 1374 N N . GLY B 1 67 ? -4.591 34.288 52.314 1.00 72.83 100 GLY B N 1
ATOM 1375 C CA . GLY B 1 67 ? -5.536 34.040 53.388 1.00 76.62 100 GLY B CA 1
ATOM 1376 C C . GLY B 1 67 ? -6.348 35.320 53.451 1.00 79.24 100 GLY B C 1
ATOM 1377 O O . GLY B 1 67 ? -7.506 35.348 53.884 1.00 79.31 100 GLY B O 1
ATOM 1378 N N . ASP B 1 68 ? -5.700 36.404 53.030 1.00 80.51 101 ASP B N 1
ATOM 1379 C CA . ASP B 1 68 ? -6.338 37.710 52.961 1.00 81.49 101 ASP B CA 1
ATOM 1380 C C . ASP B 1 68 ? -6.854 37.727 51.524 1.00 81.13 101 ASP B C 1
ATOM 1381 O O . ASP B 1 68 ? -7.904 38.291 51.229 1.00 80.75 101 ASP B O 1
ATOM 1383 N N . THR B 1 69 ? -6.108 37.064 50.640 1.00 81.21 102 THR B N 1
ATOM 1384 C CA . THR B 1 69 ? -6.473 36.965 49.223 1.00 80.00 102 THR B CA 1
ATOM 1385 C C . THR B 1 69 ? -6.262 35.549 48.689 1.00 79.78 102 THR B C 1
ATOM 1386 O O . THR B 1 69 ? -5.220 35.243 48.126 1.00 80.44 102 THR B O 1
ATOM 1388 N N . PRO B 1 70 ? -7.260 34.666 48.860 1.00 79.60 103 PRO B N 1
ATOM 1389 C CA . PRO B 1 70 ? -7.166 33.277 48.390 1.00 78.76 103 PRO B CA 1
ATOM 1390 C C . PRO B 1 70 ? -7.298 33.099 46.878 1.00 79.03 103 PRO B C 1
ATOM 1391 O O . PRO B 1 70 ? -7.066 32.007 46.353 1.00 78.97 103 PRO B O 1
ATOM 1395 N N . GLU B 1 71 ? -7.667 34.167 46.178 1.00 79.28 104 GLU B N 1
ATOM 1396 C CA . GLU B 1 71 ? -7.786 34.099 44.721 1.00 79.01 104 GLU B CA 1
ATOM 1397 C C . GLU B 1 71 ? -6.378 34.196 44.147 1.00 76.96 104 GLU B C 1
ATOM 1398 O O . GLU B 1 71 ? -6.151 33.922 42.974 1.00 76.04 104 GLU B O 1
ATOM 1400 N N . VAL B 1 72 ? -5.433 34.572 45.006 1.00 75.50 105 VAL B N 1
ATOM 1401 C CA . VAL B 1 72 ? -4.036 34.742 44.617 1.00 71.99 105 VAL B CA 1
ATOM 1402 C C . VAL B 1 72 ? -3.188 33.468 44.558 1.00 68.50 105 VAL B C 1
ATOM 1403 O O . VAL B 1 72 ? -3.392 32.524 45.322 1.00 68.81 105 VAL B O 1
ATOM 1407 N N . GLY B 1 73 ? -2.229 33.471 43.637 1.00 66.07 106 GLY B N 1
ATOM 1408 C CA . GLY B 1 73 ? -1.314 32.354 43.470 1.00 61.21 106 GLY B CA 1
ATOM 1409 C C . GLY B 1 73 ? 0.010 32.769 44.090 1.00 57.13 106 GLY B C 1
ATOM 1410 O O . GLY B 1 73 ? 0.471 33.900 43.906 1.00 55.84 106 GLY B O 1
ATOM 1411 N N . VAL B 1 74 ? 0.643 31.848 44.801 1.00 55.50 107 VAL B N 1
ATOM 1412 C CA . VAL B 1 74 ? 1.880 32.164 45.498 1.00 53.51 107 VAL B CA 1
ATOM 1413 C C . VAL B 1 74 ? 3.014 31.165 45.199 1.00 49.82 107 VAL B C 1
ATOM 1414 O O . VAL B 1 74 ? 2.792 29.958 45.188 1.00 50.36 107 VAL B O 1
ATOM 1418 N N . ALA B 1 75 ? 4.216 31.673 44.932 1.00 45.44 108 ALA B N 1
ATOM 1419 C CA . ALA B 1 75 ? 5.371 30.809 44.661 1.00 43.52 108 ALA B CA 1
ATOM 1420 C C . ALA B 1 75 ? 6.586 31.340 45.413 1.00 42.87 108 ALA B C 1
ATOM 1421 O O . ALA B 1 75 ? 6.932 32.522 45.315 1.00 45.67 108 ALA B O 1
ATOM 1423 N N . THR B 1 76 ? 7.219 30.452 46.171 1.00 43.32 109 THR B N 1
ATOM 1424 C CA . THR B 1 76 ? 8.379 30.788 46.975 1.00 40.79 109 THR B CA 1
ATOM 1425 C C . THR B 1 76 ? 9.579 31.094 46.103 1.00 41.83 109 THR B C 1
ATOM 1426 O O . THR B 1 76 ? 9.940 30.301 45.242 1.00 43.33 109 THR B O 1
ATOM 1430 N N . ILE B 1 77 ? 10.215 32.239 46.335 1.00 39.96 110 ILE B N 1
ATOM 1431 C CA . ILE B 1 77 ? 11.396 32.637 45.587 1.00 42.79 110 ILE B CA 1
ATOM 1432 C C . ILE B 1 77 ? 12.631 32.175 46.373 1.00 44.08 110 ILE B C 1
ATOM 1433 O O . ILE B 1 77 ? 13.470 31.427 45.865 1.00 45.35 110 ILE B O 1
ATOM 1438 N N . ASP B 1 78 ? 12.738 32.629 47.615 1.00 44.55 111 ASP B N 1
ATOM 1439 C CA . ASP B 1 78 ? 13.846 32.232 48.472 1.00 49.78 111 ASP B CA 1
ATOM 1440 C C . ASP B 1 78 ? 13.384 32.098 49.930 1.00 49.83 111 ASP B C 1
ATOM 1441 O O . ASP B 1 78 ? 12.408 32.728 50.349 1.00 50.09 111 ASP B O 1
ATOM 1454 N N . ASN B 1 80 ? 14.967 31.517 54.072 1.00 48.88 113 ASN B N 1
ATOM 1455 C CA . ASN B 1 80 ? 16.047 31.377 55.019 1.00 48.89 113 ASN B CA 1
ATOM 1456 C C . ASN B 1 80 ? 15.525 30.792 56.332 1.00 49.73 113 ASN B C 1
ATOM 1457 O O . ASN B 1 80 ? 14.511 31.253 56.859 1.00 48.28 113 ASN B O 1
ATOM 1462 N N . THR B 1 81 ? 16.205 29.772 56.856 1.00 48.66 114 THR B N 1
ATOM 1463 C CA . THR B 1 81 ? 15.784 29.162 58.110 1.00 47.85 114 THR B CA 1
ATOM 1464 C C . THR B 1 81 ? 16.919 29.037 59.126 1.00 47.77 114 THR B C 1
ATOM 1465 O O . THR B 1 81 ? 18.054 28.674 58.797 1.00 47.67 114 THR B O 1
ATOM 1469 N N . SER B 1 82 ? 16.587 29.348 60.372 1.00 49.53 115 SER B N 1
ATOM 1470 C CA . SER B 1 82 ? 17.517 29.269 61.494 1.00 44.53 115 SER B CA 1
ATOM 1471 C C . SER B 1 82 ? 16.932 28.248 62.457 1.00 46.35 115 SER B C 1
ATOM 1472 O O . SER B 1 82 ? 15.734 28.299 62.770 1.00 45.82 115 SER B O 1
ATOM 1475 N N . PHE B 1 83 ? 17.762 27.312 62.904 1.00 46.58 116 PHE B N 1
ATOM 1476 C CA . PHE B 1 83 ? 17.323 26.286 63.839 1.00 49.32 116 PHE B CA 1
ATOM 1477 C C . PHE B 1 83 ? 17.904 26.616 65.234 1.00 50.75 116 PHE B C 1
ATOM 1478 O O . PHE B 1 83 ? 19.112 26.519 65.468 1.00 47.12 116 PHE B O 1
ATOM 1494 N N . SER B 1 85 ? 16.652 25.397 68.547 1.00 54.24 118 SER B N 1
ATOM 1495 C CA . SER B 1 85 ? 16.734 24.256 69.434 1.00 55.71 118 SER B CA 1
ATOM 1496 C C . SER B 1 85 ? 15.961 23.118 68.775 1.00 55.59 118 SER B C 1
ATOM 1497 O O . SER B 1 85 ? 15.093 23.356 67.941 1.00 56.25 118 SER B O 1
ATOM 1500 N N . PRO B 1 86 ? 16.266 21.866 69.148 1.00 55.25 119 PRO B N 1
ATOM 1501 C CA . PRO B 1 86 ? 15.632 20.652 68.619 1.00 53.33 119 PRO B CA 1
ATOM 1502 C C . PRO B 1 86 ? 14.135 20.574 68.881 1.00 53.66 119 PRO B C 1
ATOM 1503 O O . PRO B 1 86 ? 13.672 20.847 69.986 1.00 54.56 119 PRO B O 1
ATOM 1507 N N . GLY B 1 87 ? 13.381 20.184 67.860 1.00 53.61 120 GLY B N 1
ATOM 1508 C CA . GLY B 1 87 ? 11.942 20.079 67.997 1.00 50.00 120 GLY B CA 1
ATOM 1509 C C . GLY B 1 87 ? 11.495 18.688 68.382 1.00 51.21 120 GLY B C 1
ATOM 1510 O O . GLY B 1 87 ? 11.992 17.705 67.830 1.00 50.19 120 GLY B O 1
ATOM 1511 N N . ARG B 1 88 ? 10.556 18.603 69.327 1.00 49.86 121 ARG B N 1
ATOM 1512 C CA . ARG B 1 88 ? 10.042 17.313 69.772 1.00 48.59 121 ARG B CA 1
ATOM 1513 C C . ARG B 1 88 ? 8.585 17.466 70.154 1.00 46.76 121 ARG B C 1
ATOM 1514 O O . ARG B 1 88 ? 8.194 18.484 70.722 1.00 48.66 121 ARG B O 1
ATOM 1522 N N . GLY B 1 89 ? 7.790 16.447 69.846 1.00 47.48 122 GLY B N 1
ATOM 1523 C CA . GLY B 1 89 ? 6.375 16.491 70.155 1.00 47.94 122 GLY B CA 1
ATOM 1524 C C . GLY B 1 89 ? 5.679 17.467 69.229 1.00 50.55 122 GLY B C 1
ATOM 1525 O O . GLY B 1 89 ? 6.331 18.223 68.511 1.00 49.89 122 GLY B O 1
ATOM 1526 N N . ASP B 1 90 ? 4.350 17.446 69.246 1.00 53.62 123 ASP B N 1
ATOM 1527 C CA . ASP B 1 90 ? 3.541 18.324 68.412 1.00 53.08 123 ASP B CA 1
ATOM 1528 C C . ASP B 1 90 ? 4.084 19.745 68.432 1.00 53.88 123 ASP B C 1
ATOM 1529 O O . ASP B 1 90 ? 4.425 20.270 69.491 1.00 55.61 123 ASP B O 1
ATOM 1534 N N . LEU B 1 91 ? 4.164 20.363 67.255 1.00 54.65 124 LEU B N 1
ATOM 1535 C CA . LEU B 1 91 ? 4.677 21.723 67.131 1.00 53.36 124 LEU B CA 1
ATOM 1536 C C . LEU B 1 91 ? 3.618 22.641 66.531 1.00 52.63 124 LEU B C 1
ATOM 1537 O O . LEU B 1 91 ? 2.650 22.170 65.934 1.00 53.93 124 LEU B O 1
ATOM 1542 N N . VAL B 1 92 ? 3.799 23.949 66.691 1.00 52.88 125 VAL B N 1
ATOM 1543 C CA . VAL B 1 92 ? 2.870 24.903 66.110 1.00 52.83 125 VAL B CA 1
ATOM 1544 C C . VAL B 1 92 ? 3.667 25.924 65.315 1.00 54.22 125 VAL B C 1
ATOM 1545 O O . VAL B 1 92 ? 4.717 26.404 65.753 1.00 52.58 125 VAL B O 1
ATOM 1549 N N . ILE B 1 93 ? 3.155 26.234 64.131 1.00 54.43 126 ILE B N 1
ATOM 1550 C CA . ILE B 1 93 ? 3.806 27.163 63.228 1.00 54.04 126 ILE B CA 1
ATOM 1551 C C . ILE B 1 93 ? 2.923 28.369 62.916 1.00 55.03 126 ILE B C 1
ATOM 1552 O O . ILE B 1 93 ? 1.816 28.231 62.369 1.00 53.94 126 ILE B O 1
ATOM 1557 N N . GLU B 1 94 ? 3.431 29.551 63.254 1.00 54.64 127 GLU B N 1
ATOM 1558 C CA . GLU B 1 94 ? 2.714 30.784 63.002 1.00 55.45 127 GLU B CA 1
ATOM 1559 C C . GLU B 1 94 ? 3.548 31.655 62.087 1.00 53.28 127 GLU B C 1
ATOM 1560 O O . GLU B 1 94 ? 4.744 31.826 62.317 1.00 53.56 127 GLU B O 1
ATOM 1566 N N . THR B 1 95 ? 2.927 32.205 61.053 1.00 51.27 128 THR B N 1
ATOM 1567 C CA . THR B 1 95 ? 3.655 33.076 60.150 1.00 51.62 128 THR B CA 1
ATOM 1568 C C . THR B 1 95 ? 2.944 34.402 60.041 1.00 53.76 128 THR B C 1
ATOM 1569 O O . THR B 1 95 ? 1.777 34.534 60.401 1.00 54.58 128 THR B O 1
ATOM 1573 N N . ARG B 1 96 ? 3.658 35.386 59.524 1.00 55.80 129 ARG B N 1
ATOM 1574 C CA . ARG B 1 96 ? 3.119 36.720 59.426 1.00 57.21 129 ARG B CA 1
ATOM 1575 C C . ARG B 1 96 ? 3.676 37.417 58.187 1.00 57.84 129 ARG B C 1
ATOM 1576 O O . ARG B 1 96 ? 4.875 37.378 57.961 1.00 57.29 129 ARG B O 1
ATOM 1584 N N . CYS B 1 97 ? 2.809 38.037 57.382 1.00 59.14 130 CYS B N 1
ATOM 1585 C CA . CYS B 1 97 ? 3.258 38.747 56.181 1.00 57.20 130 CYS B CA 1
ATOM 1586 C C . CYS B 1 97 ? 3.720 40.146 56.560 1.00 55.98 130 CYS B C 1
ATOM 1587 O O . CYS B 1 97 ? 2.953 40.927 57.109 1.00 56.66 130 CYS B O 1
ATOM 1590 N N . LEU B 1 98 ? 4.971 40.463 56.242 1.00 56.77 131 LEU B N 1
ATOM 1591 C CA . LEU B 1 98 ? 5.567 41.760 56.578 1.00 57.36 131 LEU B CA 1
ATOM 1592 C C . LEU B 1 98 ? 5.322 42.890 55.575 1.00 58.53 131 LEU B C 1
ATOM 1593 O O . LEU B 1 98 ? 5.235 44.060 55.949 1.00 59.84 131 LEU B O 1
ATOM 1598 N N . ARG B 1 99 ? 5.245 42.535 54.300 1.00 60.08 132 ARG B N 1
ATOM 1599 C CA . ARG B 1 99 ? 5.009 43.502 53.241 1.00 59.39 132 ARG B CA 1
ATOM 1600 C C . ARG B 1 99 ? 4.546 42.777 52.001 1.00 60.57 132 ARG B C 1
ATOM 1601 O O . ARG B 1 99 ? 5.129 41.778 51.586 1.00 60.04 132 ARG B O 1
ATOM 1609 N N . ARG B 1 100 ? 3.489 43.307 51.414 1.00 61.51 133 ARG B N 1
ATOM 1610 C CA . ARG B 1 100 ? 2.891 42.726 50.241 1.00 61.97 133 ARG B CA 1
ATOM 1611 C C . ARG B 1 100 ? 2.780 43.788 49.141 1.00 62.91 133 ARG B C 1
ATOM 1612 O O . ARG B 1 100 ? 2.378 44.935 49.394 1.00 61.04 133 ARG B O 1
ATOM 1620 N N . GLY B 1 101 ? 3.165 43.399 47.931 1.00 62.55 134 GLY B N 1
ATOM 1621 C CA . GLY B 1 101 ? 3.106 44.294 46.796 1.00 64.75 134 GLY B CA 1
ATOM 1622 C C . GLY B 1 101 ? 2.333 43.607 45.692 1.00 65.70 134 GLY B C 1
ATOM 1623 O O . GLY B 1 101 ? 1.699 42.583 45.923 1.00 66.20 134 GLY B O 1
ATOM 1624 N N . ALA B 1 102 ? 2.393 44.151 44.486 1.00 66.65 135 ALA B N 1
ATOM 1625 C CA . ALA B 1 102 ? 1.667 43.564 43.365 1.00 67.20 135 ALA B CA 1
ATOM 1626 C C . ALA B 1 102 ? 2.335 42.285 42.903 1.00 66.64 135 ALA B C 1
ATOM 1627 O O . ALA B 1 102 ? 1.675 41.332 42.473 1.00 66.45 135 ALA B O 1
ATOM 1629 N N . SER B 1 103 ? 3.657 42.282 43.011 1.00 65.30 136 SER B N 1
ATOM 1630 C CA . SER B 1 103 ? 4.487 41.175 42.553 1.00 64.47 136 SER B CA 1
ATOM 1631 C C . SER B 1 103 ? 5.209 40.355 43.636 1.00 61.86 136 SER B C 1
ATOM 1632 O O . SER B 1 103 ? 5.321 39.132 43.545 1.00 60.04 136 SER B O 1
ATOM 1635 N N . ILE B 1 104 ? 5.683 41.061 44.657 1.00 61.16 137 ILE B N 1
ATOM 1636 C CA . ILE B 1 104 ? 6.468 40.482 45.734 1.00 60.30 137 ILE B CA 1
ATOM 1637 C C . ILE B 1 104 ? 5.918 40.649 47.156 1.00 58.79 137 ILE B C 1
ATOM 1638 O O . ILE B 1 104 ? 5.474 41.734 47.535 1.00 57.47 137 ILE B O 1
ATOM 1643 N N . ALA B 1 105 ? 5.997 39.576 47.944 1.00 55.73 138 ALA B N 1
ATOM 1644 C CA . ALA B 1 105 ? 5.568 39.608 49.337 1.00 52.10 138 ALA B CA 1
ATOM 1645 C C . ALA B 1 105 ? 6.674 39.016 50.224 1.00 51.14 138 ALA B C 1
ATOM 1646 O O . ALA B 1 105 ? 7.376 38.072 49.838 1.00 47.35 138 ALA B O 1
ATOM 1648 N N . PHE B 1 106 ? 6.822 39.606 51.406 1.00 50.69 139 PHE B N 1
ATOM 1649 C CA . PHE B 1 106 ? 7.806 39.195 52.391 1.00 50.92 139 PHE B CA 1
ATOM 1650 C C . PHE B 1 106 ? 7.104 38.609 53.615 1.00 51.00 139 PHE B C 1
ATOM 1651 O O . PHE B 1 106 ? 6.185 39.228 54.171 1.00 51.20 139 PHE B O 1
ATOM 1659 N N . CYS B 1 107 ? 7.549 37.430 54.041 1.00 49.20 140 CYS B N 1
ATOM 1660 C CA . CYS B 1 107 ? 6.956 36.759 55.196 1.00 49.54 140 CYS B CA 1
ATOM 1661 C C . CYS B 1 107 ? 7.956 36.304 56.262 1.00 48.93 140 CYS B C 1
ATOM 1662 O O . CYS B 1 107 ? 9.180 36.351 56.075 1.00 48.10 140 CYS B O 1
ATOM 1665 N N . GLU B 1 108 ? 7.422 35.866 57.396 1.00 47.57 141 GLU B N 1
ATOM 1666 C CA . GLU B 1 108 ? 8.264 35.358 58.462 1.00 48.68 141 GLU B CA 1
ATOM 1667 C C . GLU B 1 108 ? 7.465 34.447 59.362 1.00 47.24 141 GLU B C 1
ATOM 1668 O O . GLU B 1 108 ? 6.241 34.473 59.367 1.00 46.74 141 GLU B O 1
ATOM 1674 N N . GLY B 1 109 ? 8.169 33.615 60.112 1.00 46.63 142 GLY B N 1
ATOM 1675 C CA . GLY B 1 109 ? 7.484 32.699 60.993 1.00 46.59 142 GLY B CA 1
ATOM 1676 C C . GLY B 1 109 ? 8.434 32.004 61.937 1.00 47.42 142 GLY B C 1
ATOM 1677 O O . GLY B 1 109 ? 9.665 32.086 61.802 1.00 46.50 142 GLY B O 1
ATOM 1678 N N . GLU B 1 110 ? 7.837 31.307 62.896 1.00 48.75 143 GLU B N 1
ATOM 1679 C CA . GLU B 1 110 ? 8.580 30.585 63.910 1.00 49.67 143 GLU B CA 1
ATOM 1680 C C . GLU B 1 110 ? 7.865 29.284 64.256 1.00 47.23 143 GLU B C 1
ATOM 1681 O O . GLU B 1 110 ? 6.653 29.147 64.059 1.00 45.10 143 GLU B O 1
ATOM 1687 N N . ILE B 1 111 ? 8.629 28.314 64.734 1.00 46.96 144 ILE B N 1
ATOM 1688 C CA . ILE B 1 111 ? 8.061 27.047 65.144 1.00 47.69 144 ILE B CA 1
ATOM 1689 C C . ILE B 1 111 ? 8.339 26.971 66.639 1.00 49.33 144 ILE B C 1
ATOM 1690 O O . ILE B 1 111 ? 9.442 27.302 67.093 1.00 46.63 144 ILE B O 1
ATOM 1695 N N . ARG B 1 112 ? 7.332 26.561 67.402 1.00 51.87 145 ARG B N 1
ATOM 1696 C CA . ARG B 1 112 ? 7.466 26.455 68.852 1.00 52.66 145 ARG B CA 1
ATOM 1697 C C . ARG B 1 112 ? 6.928 25.130 69.335 1.00 54.37 145 ARG B C 1
ATOM 1698 O O . ARG B 1 112 ? 5.981 24.592 68.758 1.00 53.77 145 ARG B O 1
ATOM 1706 N N . ASP B 1 113 ? 7.544 24.602 70.392 1.00 56.39 146 ASP B N 1
ATOM 1707 C CA . ASP B 1 113 ? 7.117 23.336 70.971 1.00 56.29 146 ASP B CA 1
ATOM 1708 C C . ASP B 1 113 ? 6.011 23.577 72.001 1.00 56.43 146 ASP B C 1
ATOM 1709 O O . ASP B 1 113 ? 5.635 24.716 72.249 1.00 54.81 146 ASP B O 1
ATOM 1714 N N . SER B 1 114 ? 5.480 22.507 72.584 1.00 59.95 147 SER B N 1
ATOM 1715 C CA . SER B 1 114 ? 4.403 22.628 73.561 1.00 62.96 147 SER B CA 1
ATOM 1716 C C . SER B 1 114 ? 4.786 23.520 74.737 1.00 64.55 147 SER B C 1
ATOM 1717 O O . SER B 1 114 ? 3.926 24.166 75.344 1.00 64.34 147 SER B O 1
ATOM 1720 N N . ALA B 1 115 ? 6.081 23.556 75.040 1.00 65.87 148 ALA B N 1
ATOM 1721 C CA . ALA B 1 115 ? 6.613 24.361 76.132 1.00 65.83 148 ALA B CA 1
ATOM 1722 C C . ALA B 1 115 ? 6.847 25.810 75.698 1.00 66.21 148 ALA B C 1
ATOM 1723 O O . ALA B 1 115 ? 7.501 26.581 76.406 1.00 68.54 148 ALA B O 1
ATOM 1725 N N . GLY B 1 116 ? 6.323 26.158 74.523 1.00 63.45 149 GLY B N 1
ATOM 1726 C CA . GLY B 1 116 ? 6.439 27.508 73.986 1.00 59.60 149 GLY B CA 1
ATOM 1727 C C . GLY B 1 116 ? 7.817 28.013 73.593 1.00 58.48 149 GLY B C 1
ATOM 1728 O O . GLY B 1 116 ? 7.99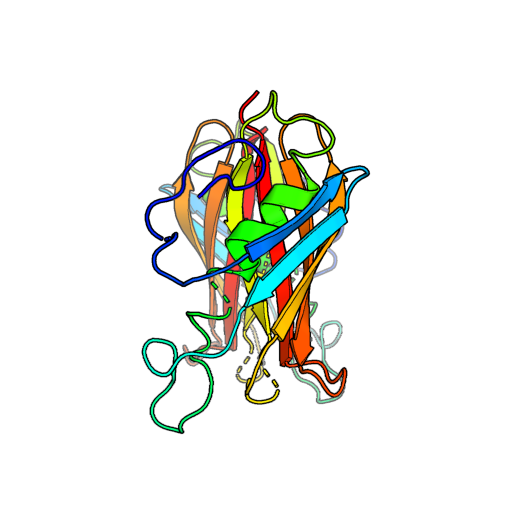8 29.197 73.309 1.00 59.17 149 GLY B O 1
ATOM 1729 N N . GLU B 1 117 ? 8.791 27.117 73.568 1.00 58.20 150 GLU B N 1
ATOM 1730 C CA . GLU B 1 117 ? 10.156 27.485 73.220 1.00 57.10 150 GLU B CA 1
ATOM 1731 C C . GLU B 1 117 ? 10.366 27.556 71.704 1.00 55.28 150 GLU B C 1
ATOM 1732 O O . GLU B 1 117 ? 9.704 26.863 70.926 1.00 54.40 150 GLU B O 1
ATOM 1738 N N . LEU B 1 118 ? 11.304 28.400 71.295 1.00 54.36 151 LEU B N 1
ATOM 1739 C CA . LEU B 1 118 ? 11.602 28.600 69.888 1.00 51.97 151 LEU B CA 1
ATOM 1740 C C . LEU B 1 118 ? 12.395 27.458 69.256 1.00 51.86 151 LEU B C 1
ATOM 1741 O O . LEU B 1 118 ? 13.556 27.248 69.580 1.00 54.00 151 LEU B O 1
ATOM 1746 N N . VAL B 1 119 ? 11.759 26.713 68.356 1.00 50.95 152 VAL B N 1
ATOM 1747 C CA . VAL B 1 119 ? 12.427 25.615 67.667 1.00 50.52 152 VAL B CA 1
ATOM 1748 C C . VAL B 1 119 ? 13.170 26.120 66.426 1.00 49.55 152 VAL B C 1
ATOM 1749 O O . VAL B 1 119 ? 14.349 25.830 66.245 1.00 50.95 152 VAL B O 1
ATOM 1753 N N . ALA B 1 120 ? 12.478 26.869 65.574 1.00 49.34 153 ALA B N 1
ATOM 1754 C CA . ALA B 1 120 ? 13.091 27.401 64.362 1.00 49.11 153 ALA B CA 1
ATOM 1755 C C . ALA B 1 120 ? 12.432 28.699 63.902 1.00 49.60 153 ALA B C 1
ATOM 1756 O O . ALA B 1 120 ? 11.294 29.007 64.263 1.00 51.72 153 ALA B O 1
ATOM 1758 N N . LYS B 1 121 ? 13.156 29.479 63.116 1.00 49.87 154 LYS B N 1
ATOM 1759 C CA . LYS B 1 121 ? 12.602 30.717 62.604 1.00 48.85 154 LYS B CA 1
ATOM 1760 C C . LYS B 1 121 ? 12.938 30.821 61.122 1.00 49.91 154 LYS B C 1
ATOM 1761 O O . LYS B 1 121 ? 13.997 30.387 60.674 1.00 46.75 154 LYS B O 1
ATOM 1767 N N . ALA B 1 122 ? 12.024 31.391 60.351 1.00 50.86 155 ALA B N 1
ATOM 1768 C CA . ALA B 1 122 ? 12.253 31.537 58.921 1.00 48.74 155 ALA B CA 1
ATOM 1769 C C . ALA B 1 122 ? 11.653 32.817 58.354 1.00 49.80 155 ALA B C 1
ATOM 1770 O O . ALA B 1 122 ? 10.714 33.405 58.911 1.00 49.35 155 ALA B O 1
ATOM 1772 N N . THR B 1 123 ? 12.220 33.242 57.233 1.00 51.14 156 THR B N 1
ATOM 1773 C CA . THR B 1 123 ? 11.772 34.418 56.510 1.00 50.06 156 THR B CA 1
ATOM 1774 C C . THR B 1 123 ? 11.815 34.017 55.046 1.00 49.20 156 THR B C 1
ATOM 1775 O O . THR B 1 123 ? 12.714 33.289 54.636 1.00 49.24 156 THR B O 1
ATOM 1779 N N . ALA B 1 124 ? 10.845 34.471 54.259 1.00 48.38 157 ALA B N 1
ATOM 1780 C CA . ALA B 1 124 ? 10.839 34.122 52.847 1.00 47.39 157 ALA B CA 1
ATOM 1781 C C . ALA B 1 124 ? 10.355 35.220 51.914 1.00 48.11 157 ALA B C 1
ATOM 1782 O O . ALA B 1 124 ? 9.803 36.235 52.336 1.00 47.53 157 ALA B O 1
ATOM 1784 N N . THR B 1 125 ? 10.594 35.002 50.631 1.00 46.73 158 THR B N 1
ATOM 1785 C CA . THR B 1 125 ? 10.191 35.932 49.602 1.00 44.27 158 THR B CA 1
ATOM 1786 C C . THR B 1 125 ? 9.287 35.147 48.669 1.00 42.46 158 THR B C 1
ATOM 1787 O O . THR B 1 125 ? 9.570 34.002 48.341 1.00 39.99 158 THR B O 1
ATOM 1791 N N . PHE B 1 126 ? 8.188 35.768 48.264 1.00 44.98 159 PHE B N 1
ATOM 1792 C CA . PHE B 1 126 ? 7.217 35.112 47.402 1.00 46.97 159 PHE B CA 1
ATOM 1793 C C . PHE B 1 126 ? 6.857 35.905 46.177 1.00 47.35 159 PHE B C 1
ATOM 1794 O O . PHE B 1 126 ? 6.850 37.132 46.189 1.00 46.20 159 PHE B O 1
ATOM 1802 N N . LYS B 1 127 ? 6.550 35.188 45.112 1.00 52.49 160 LYS B N 1
ATOM 1803 C CA . LYS B 1 127 ? 6.123 35.825 43.883 1.00 55.27 160 LYS B CA 1
ATOM 1804 C C . LYS B 1 127 ? 4.615 35.683 43.945 1.00 55.03 160 LYS B C 1
ATOM 1805 O O . LYS B 1 127 ? 4.100 34.566 44.052 1.00 51.33 160 LYS B O 1
ATOM 1811 N N . ILE B 1 128 ? 3.909 36.807 43.912 1.00 58.79 161 ILE B N 1
ATOM 1812 C CA . ILE B 1 128 ? 2.448 36.770 43.940 1.00 60.92 161 ILE B CA 1
ATOM 1813 C C . ILE B 1 128 ? 1.959 36.693 42.499 1.00 62.83 161 ILE B C 1
ATOM 1814 O O . ILE B 1 128 ? 2.092 37.650 41.748 1.00 63.20 161 ILE B O 1
ATOM 1819 N N . ILE B 1 129 ? 1.407 35.548 42.120 1.00 65.88 162 ILE B N 1
ATOM 1820 C CA . ILE B 1 129 ? 0.897 35.344 40.767 1.00 69.69 162 ILE B CA 1
ATOM 1821 C C . ILE B 1 129 ? -0.523 35.901 40.621 1.00 70.73 162 ILE B C 1
ATOM 1822 O O . ILE B 1 129 ? -1.342 35.691 41.548 1.00 70.50 162 ILE B O 1
#

Foldseek 3Di:
DCQLNDDDVVVVQVKAWDDAADFKGKIKRADDQVQADPVRFGDVVSCVVQVSGFVRSPCNNPVPKDKDWDFDKDAAGHDGMKMKMKGWPDDDPFKTKIKIFIAHPVRDTGMIDITMIGIHD/DQQLNDDDPVVVQVKAWDAEEPFKGKIKGADDQVQADPVRFRDVVSCVVQVSRFQRSVCRNPVVKDKDWDFDKDFQTHDGMKMKMKGWDDDDPFKTKMKIFIAYPVRDTGMIDITMMTID

CATH classification: 3.10.129.10

InterPro domains:
  IPR003736 Phenylacetic acid degradation-related domain [TIGR00369] (48-159)
  IPR006683 Thioesterase domain [PF03061] (79-152)
  IPR029069 HotDog domain superfamily [SSF54637] (39-165)
  IPR039298 Acyl-coenzyme A thioesterase 13 [PTHR21660] (50-162)

Sequence (241 aa):
TDFFGLTIPFQLLGVVPEHSGNGTARTRLPARADLVNSRGDIHGGTLSVLDFTLGAAIRGDTPEVGVATIDNTSFSPGRGDLVIETRCLRRGASIAFCEGEIRDSAGELVAKATATFKIIQTDFFGLTIPFQLLGVVPEHSGNGTARTRLPARADLVNSRGDIHGGTLSVLDFTLGAAIRGDTPEVGVATIDNTSFSPGRGDLVIETRCLRRGASIAFCEGEIRDSAGELVAKATATFKII

Solvent-accessible surface area: 12238 Å² total

Radius of gyration: 21.25 Å; Cα contacts (8 Å, |Δi|>4): 568; chains: 2; bounding box: 54×50×47 Å